Protein AF-0000000086510035 (afdb_homodimer)

Structure (mmCIF, N/CA/C/O backbone):
data_AF-0000000086510035-model_v1
#
loop_
_entity.id
_entity.type
_entity.pdbx_description
1 polymer Prohormone-4
#
loop_
_atom_site.group_PDB
_atom_site.id
_atom_site.type_symbol
_atom_site.label_atom_id
_atom_site.label_alt_id
_atom_site.label_comp_id
_atom_site.label_asym_id
_atom_site.label_entity_id
_atom_site.label_seq_id
_atom_site.pdbx_PDB_ins_code
_atom_site.Cartn_x
_atom_site.Cartn_y
_atom_site.Cartn_z
_atom_site.occupancy
_atom_site.B_iso_or_equiv
_atom_site.auth_seq_id
_atom_site.auth_comp_id
_atom_site.auth_asym_id
_atom_site.auth_atom_id
_atom_site.pdbx_PDB_model_num
ATOM 1 N N . ASN A 1 1 ? -15.141 -4.57 4.578 1 91.75 1 ASN A N 1
ATOM 2 C CA . ASN A 1 1 ? -14.328 -4.785 3.385 1 91.75 1 ASN A CA 1
ATOM 3 C C . ASN A 1 1 ? -14.57 -6.172 2.787 1 91.75 1 ASN A C 1
ATOM 5 O O . ASN A 1 1 ? -14.133 -7.176 3.352 1 91.75 1 ASN A O 1
ATOM 9 N N . PRO A 1 2 ? -15.312 -6.297 1.759 1 93.75 2 PRO A N 1
ATOM 10 C CA . PRO A 1 2 ? -15.672 -7.578 1.153 1 93.75 2 PRO A CA 1
ATOM 11 C C . PRO A 1 2 ? -14.57 -8.141 0.261 1 93.75 2 PRO A C 1
ATOM 13 O O . PRO A 1 2 ? -14.742 -9.195 -0.356 1 93.75 2 PRO A O 1
ATOM 16 N N . CYS A 1 3 ? -13.422 -7.484 0.139 1 94.38 3 CYS A N 1
ATOM 17 C CA . CYS A 1 3 ? -12.406 -7.824 -0.849 1 94.38 3 CYS A CA 1
ATOM 18 C C . CYS A 1 3 ? -11.594 -9.031 -0.404 1 94.38 3 CYS A C 1
ATOM 20 O O . CYS A 1 3 ? -11.375 -9.234 0.792 1 94.38 3 CYS A O 1
ATOM 22 N N . GLU A 1 4 ? -11.258 -9.781 -1.393 1 93.06 4 GLU A N 1
ATOM 23 C CA . GLU A 1 4 ? -10.406 -10.938 -1.122 1 93.06 4 GLU A CA 1
ATOM 24 C C . GLU A 1 4 ? -8.961 -10.523 -0.9 1 93.06 4 GLU A C 1
ATOM 26 O O . GLU A 1 4 ? -8.562 -9.406 -1.249 1 93.06 4 GLU A O 1
ATOM 31 N N . SER A 1 5 ? -8.156 -11.43 -0.316 1 93.12 5 SER A N 1
ATOM 32 C CA . SER A 1 5 ? -6.812 -11.125 0.161 1 93.12 5 SER A CA 1
ATOM 33 C C . SER A 1 5 ? -5.883 -10.766 -0.994 1 93.12 5 SER A C 1
ATOM 35 O O . SER A 1 5 ? -4.941 -9.984 -0.821 1 93.12 5 SER A O 1
ATOM 37 N N . SER A 1 6 ? -6.113 -11.305 -2.178 1 94.31 6 SER A N 1
ATOM 38 C CA . SER A 1 6 ? -5.246 -11.023 -3.322 1 94.31 6 SER A CA 1
ATOM 39 C C . SER A 1 6 ? -5.508 -9.633 -3.885 1 94.31 6 SER A C 1
ATOM 41 O O . SER A 1 6 ? -4.676 -9.086 -4.617 1 94.31 6 SER A O 1
ATOM 43 N N . LYS A 1 7 ? -6.672 -9.086 -3.652 1 95.38 7 LYS A N 1
ATOM 44 C CA . LYS A 1 7 ? -7.086 -7.754 -4.074 1 95.38 7 LYS A CA 1
ATOM 45 C C . LYS A 1 7 ? -7.797 -7.016 -2.943 1 95.38 7 LYS A C 1
ATOM 47 O O . LYS A 1 7 ? -8.969 -6.645 -3.076 1 95.38 7 LYS A O 1
ATOM 52 N N . PRO A 1 8 ? -7.09 -6.648 -1.95 1 95.69 8 PRO A N 1
ATOM 53 C CA . PRO A 1 8 ? -7.738 -6.246 -0.701 1 95.69 8 PRO A CA 1
ATOM 54 C C . PRO A 1 8 ? -8.18 -4.785 -0.709 1 95.69 8 PRO A C 1
ATOM 56 O O . PRO A 1 8 ? -8.891 -4.348 0.201 1 95.69 8 PRO A O 1
ATOM 59 N N . PHE A 1 9 ? -7.848 -3.99 -1.687 1 96.69 9 PHE A N 1
ATOM 60 C CA . PHE A 1 9 ? -8.18 -2.57 -1.711 1 96.69 9 PHE A CA 1
ATOM 61 C C . PHE A 1 9 ? -9.523 -2.344 -2.4 1 96.69 9 PHE A C 1
ATOM 63 O O . PHE A 1 9 ? -9.664 -2.617 -3.594 1 96.69 9 PHE A O 1
ATOM 70 N N . LEU A 1 10 ? -10.43 -1.846 -1.633 1 96.5 10 LEU A N 1
ATOM 71 C CA . LEU A 1 10 ? -11.766 -1.574 -2.137 1 96.5 10 LEU A CA 1
ATOM 72 C C . LEU A 1 10 ? -11.844 -0.19 -2.773 1 96.5 10 LEU A C 1
ATOM 74 O O . LEU A 1 10 ? -11.492 0.808 -2.139 1 96.5 10 LEU A O 1
ATOM 78 N N . CYS A 1 11 ? -12.32 -0.104 -3.98 1 96.56 11 CYS A N 1
ATOM 79 C CA . CYS A 1 11 ? -12.547 1.176 -4.645 1 96.56 11 CYS A CA 1
ATOM 80 C C . CYS A 1 11 ? -13.734 1.906 -4.023 1 96.56 11 CYS A C 1
ATOM 82 O O . CYS A 1 11 ? -14.547 1.299 -3.324 1 96.56 11 CYS A O 1
ATOM 84 N N . ARG A 1 12 ? -13.805 3.188 -4.227 1 93.25 12 ARG A N 1
ATOM 85 C CA . ARG A 1 12 ? -14.766 4.02 -3.508 1 93.25 12 ARG A CA 1
ATOM 86 C C . ARG A 1 12 ? -16.141 3.939 -4.148 1 93.25 12 ARG A C 1
ATOM 88 O O . ARG A 1 12 ? -17.141 3.742 -3.459 1 93.25 12 ARG A O 1
ATOM 95 N N . SER A 1 13 ? -16.297 4.129 -5.398 1 89.62 13 SER A N 1
ATOM 96 C CA . SER A 1 13 ? -17.578 4.289 -6.059 1 89.62 13 SER A CA 1
ATOM 97 C C . SER A 1 13 ? -18.047 2.982 -6.691 1 89.62 13 SER A C 1
ATOM 99 O O . SER A 1 13 ? -19 2.969 -7.477 1 89.62 13 SER A O 1
ATOM 101 N N . SER A 1 14 ? -17.391 1.894 -6.562 1 88.19 14 SER A N 1
ATOM 102 C CA . SER A 1 14 ? -17.734 0.591 -7.121 1 88.19 14 SER A CA 1
ATOM 103 C C . SER A 1 14 ? -17.281 -0.541 -6.199 1 88.19 14 SER A C 1
ATOM 105 O O . SER A 1 14 ? -16.422 -0.348 -5.348 1 88.19 14 SER A O 1
ATOM 107 N N . PRO A 1 15 ? -17.953 -1.627 -6.309 1 92.12 15 PRO A N 1
ATOM 108 C CA . PRO A 1 15 ? -17.547 -2.785 -5.512 1 92.12 15 PRO A CA 1
ATOM 109 C C . PRO A 1 15 ? -16.25 -3.426 -6.016 1 92.12 15 PRO A C 1
ATOM 111 O O . PRO A 1 15 ? -15.891 -4.523 -5.578 1 92.12 15 PRO A O 1
ATOM 114 N N . LYS A 1 16 ? -15.586 -2.754 -6.867 1 95.12 16 LYS A N 1
ATOM 115 C CA . LYS A 1 16 ? -14.367 -3.318 -7.441 1 95.12 16 LYS A CA 1
ATOM 116 C C . LYS A 1 16 ? -13.242 -3.344 -6.414 1 95.12 16 LYS A C 1
ATOM 118 O O . LYS A 1 16 ? -13.039 -2.375 -5.68 1 95.12 16 LYS A O 1
ATOM 123 N N . CYS A 1 17 ? -12.508 -4.496 -6.379 1 96.12 17 CYS A N 1
ATOM 124 C CA . CYS A 1 17 ? -11.336 -4.699 -5.535 1 96.12 17 CYS A CA 1
ATOM 125 C C . CYS A 1 17 ? -10.062 -4.758 -6.375 1 96.12 17 CYS A C 1
ATOM 127 O O . CYS A 1 17 ? -10.055 -5.348 -7.457 1 96.12 17 CYS A O 1
ATOM 129 N N . ILE A 1 18 ? -9.047 -4.164 -5.898 1 95.75 18 ILE A N 1
ATOM 130 C CA . ILE A 1 18 ? -7.801 -4.199 -6.664 1 95.75 18 ILE A CA 1
ATOM 131 C C . ILE A 1 18 ? -6.641 -4.574 -5.746 1 95.75 18 ILE A C 1
ATOM 133 O O . ILE A 1 18 ? -6.762 -4.5 -4.52 1 95.75 18 ILE A O 1
ATOM 137 N N . ALA A 1 19 ? -5.516 -5.047 -6.348 1 94.88 19 ALA A N 1
ATOM 138 C CA . ALA A 1 19 ? -4.289 -5.344 -5.609 1 94.88 19 ALA A CA 1
ATOM 139 C C . ALA A 1 19 ? -3.662 -4.066 -5.055 1 94.88 19 ALA A C 1
ATOM 141 O O . ALA A 1 19 ? -3.789 -2.996 -5.656 1 94.88 19 ALA A O 1
ATOM 142 N N . LEU A 1 20 ? -2.979 -4.164 -3.953 1 94.69 20 LEU A N 1
ATOM 143 C CA . LEU A 1 20 ? -2.354 -3.014 -3.314 1 94.69 20 LEU A CA 1
ATOM 144 C C . LEU A 1 20 ? -1.334 -2.363 -4.242 1 94.69 20 LEU A C 1
ATOM 146 O O . LEU A 1 20 ? -1.187 -1.14 -4.254 1 94.69 20 LEU A O 1
ATOM 150 N N . LYS A 1 21 ? -0.663 -3.15 -5.055 1 92.75 21 LYS A N 1
ATOM 151 C CA . LYS A 1 21 ? 0.375 -2.656 -5.957 1 92.75 21 LYS A CA 1
ATOM 152 C C . LYS A 1 21 ? -0.213 -1.736 -7.023 1 92.75 21 LYS A C 1
ATOM 154 O O . LYS A 1 21 ? 0.517 -0.987 -7.676 1 92.75 21 LYS A O 1
ATOM 159 N N . PHE A 1 22 ? -1.448 -1.792 -7.207 1 95.62 22 PHE A N 1
ATOM 160 C CA . PHE A 1 22 ? -2.094 -1.001 -8.25 1 95.62 22 PHE A CA 1
ATOM 161 C C . PHE A 1 22 ? -2.508 0.364 -7.715 1 95.62 22 PHE A C 1
ATOM 163 O O . PHE A 1 22 ? -2.951 1.228 -8.477 1 95.62 22 PHE A O 1
ATOM 170 N N . VAL A 1 23 ? -2.42 0.526 -6.383 1 96.38 23 VAL A N 1
ATOM 171 C CA . VAL A 1 23 ? -2.707 1.827 -5.789 1 96.38 23 VAL A CA 1
ATOM 172 C C . VAL A 1 23 ? -1.53 2.771 -6.02 1 96.38 23 VAL A C 1
ATOM 174 O O . VAL A 1 23 ? -0.392 2.453 -5.668 1 96.38 23 VAL A O 1
ATOM 177 N N . CYS A 1 24 ? -1.759 3.924 -6.668 1 97.25 24 CYS A N 1
ATOM 178 C CA . CYS A 1 24 ? -0.77 4.961 -6.938 1 97.25 24 CYS A CA 1
ATOM 179 C C . CYS A 1 24 ? 0.353 4.426 -7.82 1 97.25 24 CYS A C 1
ATOM 181 O O . CYS A 1 24 ? 1.531 4.652 -7.539 1 97.25 24 CYS A O 1
ATOM 183 N N . ASP A 1 25 ? 0.037 3.615 -8.836 1 95 25 ASP A N 1
ATOM 184 C CA . ASP A 1 25 ? 1.028 3.057 -9.75 1 95 25 ASP A CA 1
ATOM 185 C C . ASP A 1 25 ? 1.005 3.781 -11.102 1 95 25 ASP A C 1
ATOM 187 O O . ASP A 1 25 ? 1.642 3.34 -12.055 1 95 25 ASP A O 1
ATOM 191 N N . GLY A 1 26 ? 0.159 4.832 -11.148 1 96.31 26 GLY A N 1
ATOM 192 C CA . GLY A 1 26 ? 0.105 5.641 -12.352 1 96.31 26 GLY A CA 1
ATOM 193 C C . GLY A 1 26 ? -0.965 5.188 -13.328 1 96.31 26 GLY A C 1
ATOM 194 O O . GLY A 1 26 ? -1.148 5.797 -14.383 1 96.31 26 GLY A O 1
ATOM 195 N N . THR A 1 27 ? -1.616 4.09 -13 1 96.19 27 THR A N 1
ATOM 196 C CA . THR A 1 27 ? -2.676 3.549 -13.852 1 96.19 27 THR A CA 1
ATOM 197 C C . THR A 1 27 ? -4.008 3.543 -13.109 1 96.19 27 THR A C 1
ATOM 199 O O . THR A 1 27 ? -4.074 3.152 -11.938 1 96.19 27 THR A O 1
ATOM 202 N N . TYR A 1 28 ? -5.039 4.078 -13.797 1 96.19 28 TYR A N 1
ATOM 203 C CA . TYR A 1 28 ? -6.371 4.094 -13.203 1 96.19 28 TYR A CA 1
ATOM 204 C C . TYR A 1 28 ? -6.98 2.699 -13.188 1 96.19 28 TYR A C 1
ATOM 206 O O . TYR A 1 28 ? -7.387 2.184 -14.234 1 96.19 28 TYR A O 1
ATOM 214 N N . ASP A 1 29 ? -7.09 2.107 -12.078 1 95.44 29 ASP A N 1
ATOM 215 C CA . ASP A 1 29 ? -7.652 0.768 -11.938 1 95.44 29 ASP A CA 1
ATOM 216 C C . ASP A 1 29 ? -9.047 0.819 -11.312 1 95.44 29 ASP A C 1
ATOM 218 O O . ASP A 1 29 ? -9.844 -0.106 -11.477 1 95.44 29 ASP A O 1
ATOM 222 N N . CYS A 1 30 ? -9.289 1.844 -10.516 1 96.31 30 CYS A N 1
ATOM 223 C CA . CYS A 1 30 ? -10.641 2.1 -10.039 1 96.31 30 CYS A CA 1
ATOM 224 C C . CYS A 1 30 ? -11.414 2.959 -11.031 1 96.31 30 CYS A C 1
ATOM 226 O O . CYS A 1 30 ? -10.852 3.865 -11.648 1 96.31 30 CYS A O 1
ATOM 228 N N . GLU A 1 31 ? -12.641 2.773 -11.203 1 94 31 GLU A N 1
ATOM 229 C CA . GLU A 1 31 ? -13.477 3.514 -12.141 1 94 31 GLU A CA 1
ATOM 230 C C . GLU A 1 31 ? -13.484 5.004 -11.82 1 94 31 GLU A C 1
ATOM 232 O O . GLU A 1 31 ? -13.461 5.844 -12.719 1 94 31 GLU A O 1
ATOM 237 N N . ASP A 1 32 ? -13.508 5.332 -10.531 1 92.81 32 ASP A N 1
ATOM 238 C CA . ASP A 1 32 ? -13.57 6.73 -10.117 1 92.81 32 ASP A CA 1
ATOM 239 C C . ASP A 1 32 ? -12.164 7.312 -9.93 1 92.81 32 ASP A C 1
ATOM 241 O O . ASP A 1 32 ? -12.016 8.461 -9.523 1 92.81 32 ASP A O 1
ATOM 245 N N . GLY A 1 33 ? -11.195 6.48 -10.133 1 95.75 33 GLY A N 1
ATOM 246 C CA . GLY A 1 33 ? -9.812 6.934 -10.031 1 95.75 33 GLY A CA 1
ATOM 247 C C . GLY A 1 33 ? -9.336 7.07 -8.594 1 95.75 33 GLY A C 1
ATOM 248 O O . GLY A 1 33 ? -8.328 7.723 -8.328 1 95.75 33 GLY A O 1
ATOM 249 N N . PHE A 1 34 ? -10.117 6.508 -7.719 1 97.12 34 PHE A N 1
ATOM 250 C CA . PHE A 1 34 ? -9.789 6.605 -6.301 1 97.12 34 PHE A CA 1
ATOM 251 C C . PHE A 1 34 ? -8.367 6.125 -6.043 1 97.12 34 PHE A C 1
ATOM 253 O O . PHE A 1 34 ? -7.656 6.691 -5.211 1 97.12 34 PHE A O 1
ATOM 260 N N . ASP A 1 35 ? -7.883 5.082 -6.789 1 96.94 35 ASP A N 1
ATOM 261 C CA . ASP A 1 35 ? -6.562 4.492 -6.594 1 96.94 35 ASP A CA 1
ATOM 262 C C . ASP A 1 35 ? -5.457 5.457 -7.02 1 96.94 35 ASP A C 1
ATOM 264 O O . ASP A 1 35 ? -4.301 5.297 -6.625 1 96.94 35 ASP A O 1
ATOM 268 N N . GLU A 1 36 ? -5.766 6.434 -7.809 1 97.62 36 GLU A N 1
ATOM 269 C CA . GLU A 1 36 ? -4.773 7.395 -8.281 1 97.62 36 GLU A CA 1
ATOM 270 C C . GLU A 1 36 ? -5.074 8.797 -7.766 1 97.62 36 GLU A C 1
ATOM 272 O O . GLU A 1 36 ? -4.461 9.773 -8.211 1 97.62 36 GLU A O 1
ATOM 277 N N . ASP A 1 37 ? -6.047 8.945 -6.891 1 97.06 37 ASP A N 1
ATOM 278 C CA . ASP A 1 37 ? -6.367 10.234 -6.293 1 97.06 37 ASP A CA 1
ATOM 279 C C . ASP A 1 37 ? -5.133 10.867 -5.652 1 97.06 37 ASP A C 1
ATOM 281 O O . ASP A 1 37 ? -4.465 10.234 -4.832 1 97.06 37 ASP A O 1
ATOM 285 N N . PRO A 1 38 ? -4.863 12.117 -5.992 1 97 38 PRO A N 1
ATOM 286 C CA . PRO A 1 38 ? -3.676 12.758 -5.418 1 97 38 PRO A CA 1
ATOM 287 C C . PRO A 1 38 ? -3.684 12.75 -3.893 1 97 38 PRO A C 1
ATOM 289 O O . PRO A 1 38 ? -2.635 12.578 -3.266 1 97 38 PRO A O 1
ATOM 292 N N . ALA A 1 39 ? -4.773 12.992 -3.299 1 96.94 39 ALA A N 1
ATOM 293 C CA . ALA A 1 39 ? -4.859 12.977 -1.841 1 96.94 39 ALA A CA 1
ATOM 294 C C . ALA A 1 39 ? -4.469 11.617 -1.279 1 96.94 39 ALA A C 1
ATOM 296 O O . ALA A 1 39 ? -3.754 11.531 -0.279 1 96.94 39 ALA A O 1
ATOM 297 N N . VAL A 1 40 ? -4.934 10.539 -1.923 1 97.38 40 VAL A N 1
ATOM 298 C CA . VAL A 1 40 ? -4.609 9.18 -1.507 1 97.38 40 VAL A CA 1
ATOM 299 C C . VAL A 1 40 ? -3.111 8.938 -1.665 1 97.38 40 VAL A C 1
ATOM 301 O O . VAL A 1 40 ? -2.455 8.438 -0.745 1 97.38 40 VAL A O 1
ATOM 304 N N . CYS A 1 41 ? -2.621 9.312 -2.818 1 97.69 41 CYS A N 1
ATOM 305 C CA . CYS A 1 41 ? -1.223 9.031 -3.125 1 97.69 41 CYS A CA 1
ATOM 306 C C . CYS A 1 41 ? -0.293 9.883 -2.27 1 97.69 41 CYS A C 1
ATOM 308 O O . CYS A 1 41 ? 0.766 9.414 -1.845 1 97.69 41 CYS A O 1
ATOM 310 N N . ASN A 1 42 ? -0.656 11.109 -2.037 1 96.88 42 ASN A N 1
ATOM 311 C CA . ASN A 1 42 ? 0.109 11.938 -1.113 1 96.88 42 ASN A CA 1
ATOM 312 C C . ASN A 1 42 ? 0.173 11.32 0.279 1 96.88 42 ASN A C 1
ATOM 314 O O . ASN A 1 42 ? 1.252 11.203 0.863 1 96.88 42 ASN A O 1
ATOM 318 N N . ALA A 1 43 ? -0.96 10.961 0.804 1 96.88 43 ALA A N 1
ATOM 319 C CA . ALA A 1 43 ? -1.031 10.375 2.141 1 96.88 43 ALA A CA 1
ATOM 320 C C . ALA A 1 43 ? -0.177 9.109 2.232 1 96.88 43 ALA A C 1
ATOM 322 O O . ALA A 1 43 ? 0.423 8.836 3.273 1 96.88 43 ALA A O 1
ATOM 323 N N . ALA A 1 44 ? -0.222 8.375 1.17 1 95.38 44 ALA A N 1
ATOM 324 C CA . ALA A 1 44 ? 0.539 7.129 1.138 1 95.38 44 ALA A CA 1
ATOM 325 C C . ALA A 1 44 ? 2.035 7.395 1.272 1 95.38 44 ALA A C 1
ATOM 327 O O . ALA A 1 44 ? 2.773 6.566 1.811 1 95.38 44 ALA A O 1
ATOM 328 N N . ALA A 1 45 ? 2.518 8.531 0.799 1 94.5 45 ALA A N 1
ATOM 329 C CA . ALA A 1 45 ? 3.943 8.836 0.747 1 94.5 45 ALA A CA 1
ATOM 330 C C . ALA A 1 45 ? 4.371 9.664 1.958 1 94.5 45 ALA A C 1
ATOM 332 O O . ALA A 1 45 ? 5.562 9.898 2.172 1 94.5 45 ALA A O 1
ATOM 333 N N . ARG A 1 46 ? 3.428 10.062 2.75 1 95.06 46 ARG A N 1
ATOM 334 C CA . ARG A 1 46 ? 3.662 10.961 3.877 1 95.06 46 ARG A CA 1
ATOM 335 C C . ARG A 1 46 ? 3.697 10.195 5.191 1 95.06 46 ARG A C 1
ATOM 337 O O . ARG A 1 46 ? 3.316 9.023 5.242 1 95.06 46 ARG A O 1
ATOM 344 N N . PRO A 1 47 ? 4.348 10.969 6.246 1 93.31 47 PRO A N 1
ATOM 345 C CA . PRO A 1 47 ? 4.004 10.398 7.551 1 93.31 47 PRO A CA 1
ATOM 346 C C . PRO A 1 47 ? 2.504 10.156 7.715 1 93.31 47 PRO A C 1
ATOM 348 O O . PRO A 1 47 ? 1.691 10.898 7.152 1 93.31 47 PRO A O 1
ATOM 351 N N . SER A 1 48 ? 2.141 9.109 8.398 1 92.5 48 SER A N 1
ATOM 352 C CA . SER A 1 48 ? 0.728 8.766 8.516 1 92.5 48 SER A CA 1
ATOM 353 C C . SER A 1 48 ? -0.058 9.875 9.203 1 92.5 48 SER A C 1
ATOM 355 O O . SER A 1 48 ? 0.518 10.703 9.914 1 92.5 48 SER A O 1
ATOM 357 N N . PHE A 1 49 ? -1.307 9.867 9.016 1 92.38 49 PHE A N 1
ATOM 358 C CA . PHE A 1 49 ? -2.197 10.797 9.695 1 92.38 49 PHE A CA 1
ATOM 359 C C . PHE A 1 49 ? -2.004 10.719 11.211 1 92.38 49 PHE A C 1
ATOM 361 O O . PHE A 1 49 ? -1.968 11.742 11.891 1 92.38 49 PHE A O 1
ATOM 368 N N . ASP A 1 50 ? -1.88 9.555 11.672 1 90.31 50 ASP A N 1
ATOM 369 C CA . ASP A 1 50 ? -1.721 9.352 13.109 1 90.31 50 ASP A CA 1
ATOM 370 C C . ASP A 1 50 ? -0.42 9.977 13.609 1 90.31 50 ASP A C 1
ATOM 372 O O . ASP A 1 50 ? -0.392 10.594 14.68 1 90.31 50 ASP A O 1
ATOM 376 N N . ASP A 1 51 ? 0.606 9.891 12.859 1 94.44 51 ASP A N 1
ATOM 377 C CA . ASP A 1 51 ? 1.873 10.523 13.203 1 94.44 51 ASP A CA 1
ATOM 378 C C . ASP A 1 51 ? 1.754 12.047 13.164 1 94.44 51 ASP A C 1
ATOM 380 O O . ASP A 1 51 ? 2.26 12.742 14.047 1 94.44 51 ASP A O 1
ATOM 384 N N . LEU A 1 52 ? 1.085 12.516 12.164 1 96.94 52 LEU A N 1
ATOM 385 C CA . LEU A 1 52 ? 0.972 13.953 11.969 1 96.94 52 LEU A CA 1
ATOM 386 C C . LEU A 1 52 ? 0.091 14.586 13.039 1 96.94 52 LEU A C 1
ATOM 388 O O . LEU A 1 52 ? 0.345 15.711 13.477 1 96.94 52 LEU A O 1
ATOM 392 N N . ILE A 1 53 ? -0.958 13.891 13.398 1 95.81 53 ILE A N 1
ATOM 393 C CA . ILE A 1 53 ? -1.798 14.445 14.453 1 95.81 53 ILE A CA 1
ATOM 394 C C . ILE A 1 53 ? -1.001 14.539 15.75 1 95.81 53 ILE A C 1
ATOM 396 O O . ILE A 1 53 ? -1.125 15.516 16.5 1 95.81 53 ILE A O 1
ATOM 400 N N . TYR A 1 54 ? -0.198 13.547 16.078 1 96.56 54 TYR A N 1
ATOM 401 C CA . TYR A 1 54 ? 0.677 13.602 17.25 1 96.56 54 TYR A CA 1
ATOM 402 C C . TYR A 1 54 ? 1.649 14.773 17.156 1 96.56 54 TYR A C 1
ATOM 404 O O . TYR A 1 54 ? 1.835 15.516 18.125 1 96.56 54 TYR A O 1
ATOM 412 N N . PHE A 1 55 ? 2.271 14.953 16.094 1 98.06 55 PHE A N 1
ATOM 413 C CA . PHE A 1 55 ? 3.211 16.031 15.82 1 98.06 55 PHE A CA 1
ATOM 414 C C . PHE A 1 55 ? 2.547 17.391 16.031 1 98.06 55 PHE A C 1
ATOM 416 O O . PHE A 1 55 ? 3.076 18.25 16.75 1 98.06 55 PHE A O 1
ATOM 423 N N . VAL A 1 56 ? 1.366 17.609 15.391 1 98.25 56 VAL A N 1
ATOM 424 C CA . VAL A 1 56 ? 0.661 18.875 15.453 1 98.25 56 VAL A CA 1
ATOM 425 C C . VAL A 1 56 ? 0.233 19.172 16.891 1 98.25 56 VAL A C 1
ATOM 427 O O . VAL A 1 56 ? 0.352 20.297 17.375 1 98.25 56 VAL A O 1
ATOM 430 N N . GLU A 1 57 ? -0.222 18.125 17.578 1 97.88 57 GLU A N 1
ATOM 431 C CA . GLU A 1 57 ? -0.628 18.297 18.969 1 97.88 57 GLU A CA 1
ATOM 432 C C . GLU A 1 57 ? 0.561 18.672 19.844 1 97.88 57 GLU A C 1
ATOM 434 O O . GLU A 1 57 ? 0.438 19.516 20.75 1 97.88 57 GLU A O 1
ATOM 439 N N . ASN A 1 58 ? 1.641 18.062 19.594 1 97.69 58 ASN A N 1
ATOM 440 C CA . ASN A 1 58 ? 2.848 18.359 20.359 1 97.69 58 ASN A CA 1
ATOM 441 C C . ASN A 1 58 ? 3.303 19.797 20.156 1 97.69 58 ASN A C 1
ATOM 443 O O . ASN A 1 58 ? 3.82 20.422 21.078 1 97.69 58 ASN A O 1
ATOM 447 N N . GLU A 1 59 ? 3.115 20.328 19 1 98.12 59 GLU A N 1
ATOM 448 C CA . GLU A 1 59 ? 3.607 21.656 18.641 1 98.12 59 GLU A CA 1
ATOM 449 C C . GLU A 1 59 ? 2.471 22.672 18.594 1 98.12 59 GLU A C 1
ATOM 451 O O . GLU A 1 59 ? 2.619 23.75 18.016 1 98.12 59 GLU A O 1
ATOM 456 N N . ARG A 1 60 ? 1.345 22.281 19.156 1 97.88 60 ARG A N 1
ATOM 457 C CA . ARG A 1 60 ? 0.102 23.016 18.906 1 97.88 60 ARG A CA 1
ATOM 458 C C . ARG A 1 60 ? 0.201 24.453 19.406 1 97.88 60 ARG A C 1
ATOM 460 O O . ARG A 1 60 ? -0.352 25.359 18.797 1 97.88 60 ARG A O 1
ATOM 467 N N . LYS A 1 61 ? 0.938 24.75 20.5 1 97.12 61 LYS A N 1
ATOM 468 C CA . LYS A 1 61 ? 0.924 26.047 21.156 1 97.12 61 LYS A CA 1
ATOM 469 C C . LYS A 1 61 ? 1.44 27.141 20.234 1 97.12 61 LYS A C 1
ATOM 471 O O . LYS A 1 61 ? 0.854 28.234 20.172 1 97.12 61 LYS A O 1
ATOM 476 N N . TRP A 1 62 ? 2.508 26.859 19.531 1 97.81 62 TRP A N 1
ATOM 477 C CA . TRP A 1 62 ? 3.041 27.891 18.656 1 97.81 62 TRP A CA 1
ATOM 478 C C . TRP A 1 62 ? 2.584 27.688 17.219 1 97.81 62 TRP A C 1
ATOM 480 O O . TRP A 1 62 ? 2.342 28.641 16.484 1 97.81 62 TRP A O 1
ATOM 490 N N . MET A 1 63 ? 2.439 26.469 16.734 1 98.19 63 MET A N 1
ATOM 491 C CA . MET A 1 63 ? 2.215 26.125 15.328 1 98.19 63 MET A CA 1
ATOM 492 C C . MET A 1 63 ? 0.802 26.516 14.898 1 98.19 63 MET A C 1
ATOM 494 O O . MET A 1 63 ? 0.609 27.078 13.82 1 98.19 63 MET A O 1
ATOM 498 N N . ILE A 1 64 ? -0.211 26.188 15.711 1 98.5 64 ILE A N 1
ATOM 499 C CA . ILE A 1 64 ? -1.608 26.375 15.336 1 98.5 64 ILE A CA 1
ATOM 500 C C . ILE A 1 64 ? -1.916 27.859 15.203 1 98.5 64 ILE A C 1
ATOM 502 O O . ILE A 1 64 ? -2.422 28.297 14.172 1 98.5 64 ILE A O 1
ATOM 506 N N . PRO A 1 65 ? -1.569 28.703 16.203 1 97.75 65 PRO A N 1
ATOM 507 C CA . PRO A 1 65 ? -1.88 30.125 16.047 1 97.75 65 PRO A CA 1
ATOM 508 C C . PRO A 1 65 ? -0.995 30.812 15 1 97.75 65 PRO A C 1
ATOM 510 O O . PRO A 1 65 ? -1.453 31.719 14.289 1 97.75 65 PRO A O 1
ATOM 513 N N . LYS A 1 66 ? 0.254 30.438 14.844 1 97.62 66 LYS A N 1
ATOM 514 C CA . LYS A 1 66 ? 1.188 31.156 13.992 1 97.62 66 LYS A CA 1
ATOM 515 C C . LYS A 1 66 ? 1.079 30.703 12.539 1 97.62 66 LYS A C 1
ATOM 517 O O . LYS A 1 66 ? 1.078 31.516 11.617 1 97.62 66 LYS A O 1
ATOM 522 N N . LEU A 1 67 ? 0.976 29.375 12.375 1 98.56 67 LEU A N 1
ATOM 523 C CA . LEU A 1 67 ? 1.123 28.828 11.031 1 98.56 67 LEU A CA 1
ATOM 524 C C . LEU A 1 67 ? -0.233 28.438 10.453 1 98.56 67 LEU A C 1
ATOM 526 O O . LEU A 1 67 ? -0.408 28.422 9.2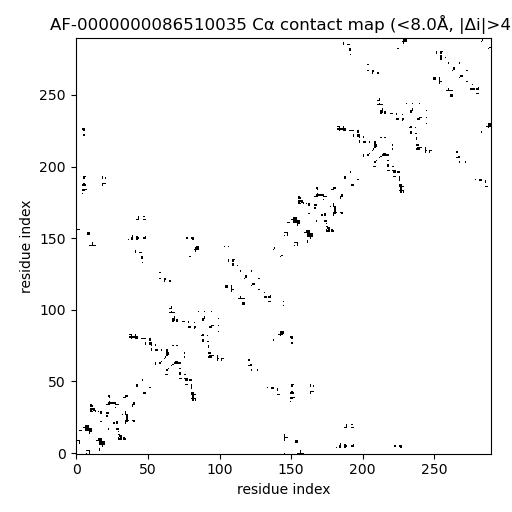34 1 98.56 67 LEU A O 1
ATOM 530 N N . PHE A 1 68 ? -1.186 28.156 11.312 1 98.69 68 PHE A N 1
ATOM 531 C CA . PHE A 1 68 ? -2.367 27.484 10.773 1 98.69 68 PHE A CA 1
ATOM 532 C C . PHE A 1 68 ? -3.637 28.219 11.195 1 98.69 68 PHE A C 1
ATOM 534 O O . PHE A 1 68 ? -4.699 27.594 11.328 1 98.69 68 PHE A O 1
ATOM 541 N N . ASN A 1 69 ? -3.578 29.469 11.508 1 97.88 69 ASN A N 1
ATOM 542 C CA . ASN A 1 69 ? -4.703 30.375 11.711 1 97.88 69 ASN A CA 1
ATOM 543 C C . ASN A 1 69 ? -5.66 29.844 12.781 1 97.88 69 ASN A C 1
ATOM 545 O O . ASN A 1 69 ? -6.879 29.969 12.641 1 97.88 69 ASN A O 1
ATOM 549 N N . GLY A 1 70 ? -5.047 29.141 13.711 1 98.12 70 GLY A N 1
ATOM 550 C CA . GLY A 1 70 ? -5.863 28.672 14.82 1 98.12 70 GLY A CA 1
ATOM 551 C C . GLY A 1 70 ? -6.746 27.5 14.461 1 98.12 70 GLY A C 1
ATOM 552 O O . GLY A 1 70 ? -7.672 27.156 15.203 1 98.12 70 GLY A O 1
ATOM 553 N N . ALA A 1 71 ? -6.543 26.859 13.383 1 98.25 71 ALA A N 1
ATOM 554 C CA . ALA A 1 71 ? -7.387 25.781 12.891 1 98.25 71 ALA A CA 1
ATOM 555 C C . ALA A 1 71 ? -7.316 24.562 13.82 1 98.25 71 ALA A C 1
ATOM 557 O O . ALA A 1 71 ? -6.387 24.453 14.625 1 98.25 71 ALA A O 1
ATOM 558 N N . ASP A 1 72 ? -8.273 23.734 13.727 1 97.94 72 ASP A N 1
ATOM 559 C CA . ASP A 1 72 ? -8.328 22.5 14.484 1 97.94 72 ASP A CA 1
ATOM 560 C C . ASP A 1 72 ? -7.141 21.594 14.148 1 97.94 72 ASP A C 1
ATOM 562 O O . ASP A 1 72 ? -6.84 21.375 12.969 1 97.94 72 ASP A O 1
ATOM 566 N N . PRO A 1 73 ? -6.488 21.094 15.188 1 97.69 73 PRO A N 1
ATOM 567 C CA . PRO A 1 73 ? -5.32 20.25 14.945 1 97.69 73 PRO A CA 1
ATOM 568 C C . PRO A 1 73 ? -5.633 19.047 14.055 1 97.69 73 PRO A C 1
ATOM 570 O O . PRO A 1 73 ? -4.805 18.656 13.227 1 97.69 73 PRO A O 1
ATOM 573 N N . GLN A 1 74 ? -6.777 18.438 14.211 1 96.75 74 GLN A N 1
ATOM 574 C CA . GLN A 1 74 ? -7.164 17.312 13.367 1 96.75 74 GLN A CA 1
ATOM 575 C C . GLN A 1 74 ? -7.254 17.734 11.906 1 96.75 74 GLN A C 1
ATOM 577 O O . GLN A 1 74 ? -6.832 16.984 11.016 1 96.75 74 GLN A O 1
ATOM 582 N N . LEU A 1 75 ? -7.832 18.859 11.672 1 97.44 75 LEU A N 1
ATOM 583 C CA . LEU A 1 75 ? -7.938 19.406 10.32 1 97.44 75 LEU A CA 1
ATOM 584 C C . LEU A 1 75 ? -6.559 19.672 9.727 1 97.44 75 LEU A C 1
ATOM 586 O O . LEU A 1 75 ? -6.312 19.359 8.562 1 97.44 75 LEU A O 1
ATOM 590 N N . VAL A 1 76 ? -5.723 20.234 10.523 1 98.44 76 VAL A N 1
ATOM 591 C CA . VAL A 1 76 ? -4.367 20.562 10.078 1 98.44 76 VAL A CA 1
ATOM 592 C C . VAL A 1 76 ? -3.621 19.281 9.727 1 98.44 76 VAL A C 1
ATOM 594 O O . VAL A 1 76 ? -3.014 19.172 8.664 1 98.44 76 VAL A O 1
ATOM 597 N N . ALA A 1 77 ? -3.713 18.281 10.633 1 97.5 77 ALA A N 1
ATOM 598 C CA . ALA A 1 77 ? -3.031 17.016 10.391 1 97.5 77 ALA A CA 1
ATOM 599 C C . ALA A 1 77 ? -3.541 16.359 9.117 1 97.5 77 ALA A C 1
ATOM 601 O O . ALA A 1 77 ? -2.754 15.836 8.32 1 97.5 77 ALA A O 1
ATOM 602 N N . HIS A 1 78 ? -4.801 16.375 8.914 1 97.12 78 HIS A N 1
ATOM 603 C CA . HIS A 1 78 ? -5.387 15.812 7.703 1 97.12 78 HIS A CA 1
ATOM 604 C C . HIS A 1 78 ? -4.871 16.531 6.461 1 97.12 78 HIS A C 1
ATOM 606 O O . HIS A 1 78 ? -4.438 15.898 5.5 1 97.12 78 HIS A O 1
ATOM 612 N N . ALA A 1 79 ? -4.906 17.812 6.477 1 98.06 79 ALA A N 1
ATOM 613 C CA . ALA A 1 79 ? -4.469 18.609 5.328 1 98.06 79 ALA A CA 1
ATOM 614 C C . ALA A 1 79 ? -2.992 18.375 5.031 1 98.06 79 ALA A C 1
ATOM 616 O O . ALA A 1 79 ? -2.6 18.25 3.867 1 98.06 79 ALA A O 1
ATOM 617 N N . LEU A 1 80 ? -2.203 18.297 6.082 1 97.94 80 LEU A N 1
ATOM 618 C CA . LEU A 1 80 ? -0.779 18.047 5.898 1 97.94 80 LEU A CA 1
ATOM 619 C C . LEU A 1 80 ? -0.551 16.672 5.266 1 97.94 80 LEU A C 1
ATOM 621 O O . LEU A 1 80 ? 0.409 16.484 4.516 1 97.94 80 LEU A O 1
ATOM 625 N N . SER A 1 81 ? -1.419 15.711 5.527 1 96.88 81 SER A N 1
ATOM 626 C CA . SER A 1 81 ? -1.271 14.352 5.02 1 96.88 81 SER A CA 1
ATOM 627 C C . SER A 1 81 ? -1.674 14.258 3.553 1 96.88 81 SER A C 1
ATOM 629 O O . SER A 1 81 ? -1.143 13.43 2.809 1 96.88 81 SER A O 1
ATOM 631 N N . VAL A 1 82 ? -2.547 15.164 3.064 1 97.75 82 VAL A N 1
ATOM 632 C CA . VAL A 1 82 ? -3.148 14.867 1.767 1 97.75 82 VAL A CA 1
ATOM 633 C C . VAL A 1 82 ? -2.859 16.016 0.796 1 97.75 82 VAL A C 1
ATOM 635 O O . VAL A 1 82 ? -2.973 15.844 -0.42 1 97.75 82 VAL A O 1
ATOM 638 N N . ALA A 1 83 ? -2.51 17.219 1.246 1 98.19 83 ALA A N 1
ATOM 639 C CA . ALA A 1 83 ? -2.383 18.391 0.389 1 98.19 83 ALA A CA 1
ATOM 640 C C . ALA A 1 83 ? -1.206 18.25 -0.572 1 98.19 83 ALA A C 1
ATOM 642 O O . ALA A 1 83 ? -0.136 17.766 -0.186 1 98.19 83 ALA A O 1
ATOM 643 N N . SER A 1 84 ? -1.426 18.719 -1.785 1 98 84 SER A N 1
ATOM 644 C CA . SER A 1 84 ? -0.396 18.578 -2.811 1 98 84 SER A CA 1
ATOM 645 C C . SER A 1 84 ? 0.602 19.734 -2.752 1 98 84 SER A C 1
ATOM 647 O O . SER A 1 84 ? 1.764 19.578 -3.135 1 98 84 SER A O 1
ATOM 649 N N . ASP A 1 85 ? 0.068 20.906 -2.357 1 98.44 85 ASP A N 1
ATOM 650 C CA . ASP A 1 85 ? 0.906 22.094 -2.336 1 98.44 85 ASP A CA 1
ATOM 651 C C . ASP A 1 85 ? 0.346 23.141 -1.376 1 98.44 85 ASP A C 1
ATOM 653 O O . ASP A 1 85 ? -0.659 22.906 -0.704 1 98.44 85 ASP A O 1
ATOM 657 N N . MET A 1 86 ? 1.023 24.25 -1.338 1 98.5 86 MET A N 1
ATOM 658 C CA . MET A 1 86 ? 0.677 25.297 -0.391 1 98.5 86 MET A CA 1
ATOM 659 C C . MET A 1 86 ? -0.727 25.828 -0.659 1 98.5 86 ME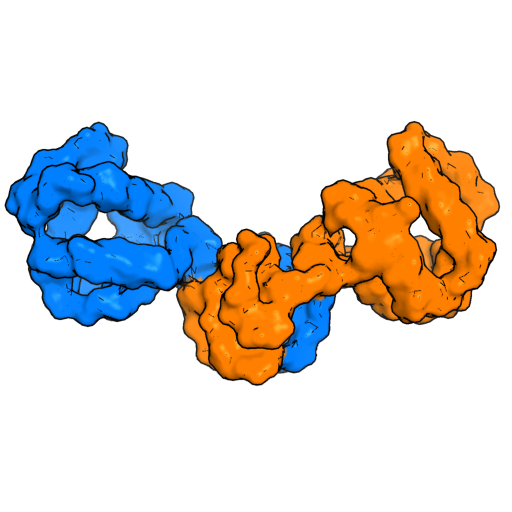T A C 1
ATOM 661 O O . MET A 1 86 ? -1.471 26.125 0.277 1 98.5 86 MET A O 1
ATOM 665 N N . ASN A 1 87 ? -1.081 25.906 -1.921 1 98.19 87 ASN A N 1
ATOM 666 C CA . ASN A 1 87 ? -2.418 26.391 -2.254 1 98.19 87 ASN A CA 1
ATOM 667 C C . ASN A 1 87 ? -3.496 25.422 -1.77 1 98.19 87 ASN A C 1
ATOM 669 O O . ASN A 1 87 ? -4.523 25.844 -1.241 1 98.19 87 ASN A O 1
ATOM 673 N N . ASP A 1 88 ? -3.199 24.172 -2.002 1 98.19 88 ASP A N 1
ATOM 674 C CA . ASP A 1 88 ? -4.109 23.156 -1.504 1 98.19 88 ASP A CA 1
ATOM 675 C C . ASP A 1 88 ? -4.242 23.219 0.016 1 98.19 88 ASP A C 1
ATOM 677 O O . ASP A 1 88 ? -5.348 23.141 0.553 1 98.19 88 ASP A O 1
ATOM 681 N N . LEU A 1 89 ? -3.113 23.359 0.663 1 98.5 89 LEU A N 1
ATOM 682 C CA . LEU A 1 89 ? -3.09 23.453 2.117 1 98.5 89 LEU A CA 1
ATOM 683 C C . LEU A 1 89 ? -3.861 24.688 2.592 1 98.5 89 LEU A C 1
ATOM 685 O O . LEU A 1 89 ? -4.656 24.609 3.529 1 98.5 89 LEU A O 1
ATOM 689 N N . ARG A 1 90 ? -3.617 25.797 1.92 1 98.62 90 ARG A N 1
ATOM 690 C CA . ARG A 1 90 ? -4.297 27.062 2.232 1 98.62 90 ARG A CA 1
ATOM 691 C C . ARG A 1 90 ? -5.812 26.891 2.129 1 98.62 90 ARG A C 1
ATOM 693 O O . ARG A 1 90 ? -6.547 27.312 3.025 1 98.62 90 ARG A O 1
ATOM 700 N N . GLU A 1 91 ? -6.262 26.297 1.129 1 98.19 91 GLU A N 1
ATOM 701 C CA . GLU A 1 91 ? -7.691 26.125 0.893 1 98.19 91 GLU A CA 1
ATOM 702 C C . GLU A 1 91 ? -8.305 25.172 1.91 1 98.19 91 GLU A C 1
ATOM 704 O O . GLU A 1 91 ? -9.40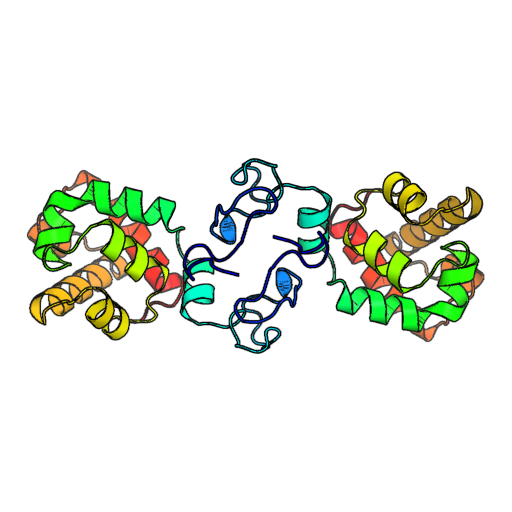6 25.406 2.414 1 98.19 91 GLU A O 1
ATOM 709 N N . GLN A 1 92 ? -7.688 24.125 2.219 1 97.56 92 GLN A N 1
ATOM 710 C CA . GLN A 1 92 ? -8.234 23.109 3.105 1 97.56 92 GLN A CA 1
ATOM 711 C C . GLN A 1 92 ? -8.305 23.609 4.543 1 97.56 92 GLN A C 1
ATOM 713 O O . GLN A 1 92 ? -9.25 23.281 5.27 1 97.56 92 GLN A O 1
ATOM 718 N N . VAL A 1 93 ? -7.301 24.406 4.906 1 98.38 93 VAL A N 1
ATOM 719 C CA . VAL A 1 93 ? -7.203 24.797 6.309 1 98.38 93 VAL A CA 1
ATOM 720 C C . VAL A 1 93 ? -7.77 26.203 6.488 1 98.38 93 VAL A C 1
ATOM 722 O O . VAL A 1 93 ? -8.18 26.578 7.59 1 98.38 93 VAL A O 1
ATOM 725 N N . GLY A 1 94 ? -7.809 27.016 5.438 1 98.19 94 GLY A N 1
ATOM 726 C CA . GLY A 1 94 ? -8.219 28.406 5.535 1 98.19 94 GLY A CA 1
ATOM 727 C C . GLY A 1 94 ? -7.113 29.312 6.039 1 98.19 94 GLY A C 1
ATOM 728 O O . GLY A 1 94 ? -7.32 30.094 6.973 1 98.19 94 GLY A O 1
ATOM 729 N N . LEU A 1 95 ? -5.984 29.25 5.359 1 98.62 95 LEU A N 1
ATOM 730 C CA . LEU A 1 95 ? -4.82 30.031 5.781 1 98.62 95 LEU A CA 1
ATOM 731 C C . LEU A 1 95 ? -4.895 31.453 5.25 1 98.62 95 LEU A C 1
ATOM 733 O O . LEU A 1 95 ? -5.352 31.672 4.125 1 98.62 95 LEU A O 1
ATOM 737 N N . THR A 1 96 ? -4.395 32.406 6.035 1 98.44 96 THR A N 1
ATOM 738 C CA . THR A 1 96 ? -4.219 33.781 5.578 1 98.44 96 THR A CA 1
ATOM 739 C C . THR A 1 96 ? -2.91 33.938 4.809 1 98.44 96 THR A C 1
ATOM 741 O O . THR A 1 96 ? -2.09 33 4.781 1 98.44 96 THR A O 1
ATOM 744 N N . GLU A 1 97 ? -2.799 35.031 4.195 1 98.12 97 GLU A N 1
ATOM 745 C CA . GLU A 1 97 ? -1.55 35.312 3.498 1 98.12 97 GLU A CA 1
ATOM 746 C C . GLU A 1 97 ? -0.367 35.312 4.465 1 98.12 97 GLU A C 1
ATOM 748 O O . GLU A 1 97 ? 0.735 34.906 4.098 1 98.12 97 GLU A O 1
ATOM 753 N N . GLN A 1 98 ? -0.61 35.781 5.582 1 98.12 98 GLN A N 1
ATOM 754 C CA . GLN A 1 98 ? 0.446 35.781 6.59 1 98.12 98 GLN A CA 1
ATOM 755 C C . GLN A 1 98 ? 0.858 34.375 6.969 1 98.12 98 GLN A C 1
ATOM 757 O O . GLN A 1 98 ? 2.049 34.094 7.105 1 98.12 98 GLN A O 1
ATOM 762 N N . ASN A 1 99 ? -0.113 33.5 7.195 1 98.44 99 ASN A N 1
ATOM 763 C CA . ASN A 1 99 ? 0.192 32.125 7.473 1 98.44 99 ASN A CA 1
ATOM 764 C C . ASN A 1 99 ? 1.066 31.5 6.383 1 98.44 99 ASN A C 1
ATOM 766 O O . ASN A 1 99 ? 2.041 30.812 6.68 1 98.44 99 ASN A O 1
ATOM 770 N N . VAL A 1 100 ? 0.638 31.734 5.156 1 98.62 100 VAL A N 1
ATOM 771 C CA . VAL A 1 100 ? 1.337 31.156 4.012 1 98.62 100 VAL A CA 1
ATOM 772 C C . VAL A 1 100 ? 2.789 31.641 4.004 1 98.62 100 VAL A C 1
ATOM 774 O O . VAL A 1 100 ? 3.705 30.844 3.762 1 98.62 100 VAL A O 1
ATOM 777 N N . ASP A 1 101 ? 3 32.906 4.27 1 98.31 101 ASP A N 1
ATOM 778 C CA . ASP A 1 101 ? 4.352 33.469 4.312 1 98.31 101 ASP A CA 1
ATOM 779 C C . ASP A 1 101 ? 5.184 32.781 5.402 1 98.31 101 ASP A C 1
ATOM 781 O O . ASP A 1 101 ? 6.344 32.438 5.18 1 98.31 101 ASP A O 1
ATOM 785 N N . LEU A 1 102 ? 4.617 32.625 6.543 1 98.44 102 LEU A N 1
ATOM 786 C CA . LEU A 1 102 ? 5.324 32.031 7.664 1 98.44 102 LEU A CA 1
ATOM 787 C C . LEU A 1 102 ? 5.625 30.562 7.379 1 98.44 102 LEU A C 1
ATOM 789 O O . LEU A 1 102 ? 6.699 30.062 7.727 1 98.44 102 LEU A O 1
ATOM 793 N N . LEU A 1 103 ? 4.703 29.844 6.777 1 98.75 103 LEU A N 1
ATOM 794 C CA . LEU A 1 103 ? 4.922 28.453 6.418 1 98.75 103 LEU A CA 1
ATOM 795 C C . LEU A 1 103 ? 6.059 28.328 5.41 1 98.75 103 LEU A C 1
ATOM 797 O O . LEU A 1 103 ? 6.902 27.422 5.527 1 98.75 103 LEU A O 1
ATOM 801 N N . ARG A 1 104 ? 6.016 29.219 4.426 1 98.62 104 ARG A N 1
ATOM 802 C CA . ARG A 1 104 ? 7.105 29.188 3.455 1 98.62 104 ARG A CA 1
ATOM 803 C C . ARG A 1 104 ? 8.453 29.375 4.141 1 98.62 104 ARG A C 1
ATOM 805 O O . ARG A 1 104 ? 9.414 28.672 3.836 1 98.62 104 ARG A O 1
ATOM 812 N N . ARG A 1 105 ? 8.531 30.266 5.059 1 98.38 105 ARG A N 1
ATOM 813 C CA . ARG A 1 105 ? 9.758 30.5 5.809 1 98.38 105 ARG A CA 1
ATOM 814 C C . ARG A 1 105 ? 10.148 29.281 6.621 1 98.38 105 ARG A C 1
ATOM 816 O O . ARG A 1 105 ? 11.336 28.953 6.738 1 98.38 105 ARG A O 1
ATOM 823 N N . ALA A 1 106 ? 9.195 28.703 7.215 1 98.69 106 ALA A N 1
ATOM 824 C CA . ALA A 1 106 ? 9.453 27.484 7.988 1 98.69 106 ALA A CA 1
ATOM 825 C C . ALA A 1 106 ? 10.047 26.391 7.109 1 98.69 106 ALA A C 1
ATOM 827 O O . ALA A 1 106 ? 11.039 25.75 7.48 1 98.69 106 ALA A O 1
ATOM 828 N N . PHE A 1 107 ? 9.445 26.156 5.934 1 98.69 107 PHE A N 1
ATOM 829 C CA . PHE A 1 107 ? 9.953 25.141 5.008 1 98.69 107 PHE A CA 1
ATOM 830 C C . PHE A 1 107 ? 11.352 25.5 4.535 1 98.69 107 PHE A C 1
ATOM 832 O O . PHE A 1 107 ? 12.219 24.625 4.422 1 98.69 107 PHE A O 1
ATOM 839 N N . GLU A 1 108 ? 11.562 26.781 4.23 1 98.25 108 GLU A N 1
ATOM 840 C CA . GLU A 1 108 ? 12.898 27.219 3.832 1 98.25 108 GLU A CA 1
ATOM 841 C C . GLU A 1 108 ? 13.922 26.969 4.934 1 98.25 108 GLU A C 1
ATOM 843 O O . GLU A 1 108 ? 15.039 26.531 4.66 1 98.25 108 GLU A O 1
ATOM 848 N N . GLY A 1 109 ? 13.516 27.266 6.121 1 98.25 109 GLY A N 1
ATOM 849 C CA . GLY A 1 109 ? 14.375 26.969 7.25 1 98.25 109 GLY A CA 1
ATOM 850 C C . GLY A 1 109 ? 14.727 25.484 7.359 1 98.25 109 GLY A C 1
ATOM 851 O O . GLY A 1 109 ? 15.875 25.141 7.629 1 98.25 109 GLY A O 1
ATOM 852 N N . ALA A 1 110 ? 13.789 24.688 7.184 1 98.12 110 ALA A N 1
ATOM 853 C CA . ALA A 1 110 ? 14.016 23.25 7.254 1 98.12 110 ALA A CA 1
ATOM 854 C C . ALA A 1 110 ? 15 22.797 6.18 1 98.12 110 ALA A C 1
ATOM 856 O O . ALA A 1 110 ? 15.883 21.969 6.445 1 98.12 110 ALA A O 1
ATOM 857 N N . ILE A 1 111 ? 14.844 23.297 4.957 1 98.06 111 ILE A N 1
ATOM 858 C CA . ILE A 1 111 ? 15.719 22.953 3.842 1 98.06 111 ILE A CA 1
ATOM 859 C C . ILE A 1 111 ? 17.156 23.344 4.176 1 98.06 111 ILE A C 1
ATOM 861 O O . ILE A 1 111 ? 18.094 22.562 3.979 1 98.06 111 ILE A O 1
ATOM 865 N N . GLU A 1 112 ? 17.281 24.438 4.805 1 98.12 112 GLU A N 1
ATOM 866 C CA . GLU A 1 112 ? 18.609 25.016 5.047 1 98.12 112 GLU A CA 1
ATOM 867 C C . GLU A 1 112 ? 19.188 24.516 6.367 1 98.12 112 GLU A C 1
ATOM 869 O O . GLU A 1 112 ? 20.375 24.719 6.637 1 98.12 112 GLU A O 1
ATOM 874 N N . GLY A 1 113 ? 18.344 23.969 7.129 1 98.12 113 GLY A N 1
ATOM 875 C CA . GLY A 1 113 ? 18.781 23.594 8.469 1 98.12 113 GLY A CA 1
ATOM 876 C C . GLY A 1 113 ? 18.906 24.781 9.406 1 98.12 113 GLY A C 1
ATOM 877 O O . GLY A 1 113 ? 19.75 24.781 10.297 1 98.12 113 GLY A O 1
ATOM 878 N N . ASP A 1 114 ? 18.141 25.828 9.125 1 98.5 114 ASP A N 1
ATOM 879 C CA . ASP A 1 114 ? 18.141 27.047 9.922 1 98.5 114 ASP A CA 1
ATOM 880 C C . ASP A 1 114 ? 16.906 27.125 10.82 1 98.5 114 ASP A C 1
ATOM 882 O O . ASP A 1 114 ? 15.812 27.422 10.344 1 98.5 114 ASP A O 1
ATOM 886 N N . GLU A 1 115 ? 17.125 27.016 12.094 1 98.56 115 GLU A N 1
ATOM 887 C CA . GLU A 1 115 ? 15.992 26.953 13.023 1 98.56 115 GLU A CA 1
ATOM 888 C C . GLU A 1 115 ? 15.547 28.344 13.438 1 98.56 115 GLU A C 1
ATOM 890 O O . GLU A 1 115 ? 14.453 28.516 14 1 98.56 115 GLU A O 1
ATOM 895 N N . ARG A 1 116 ? 16.25 29.375 13.242 1 98.62 116 ARG A N 1
ATOM 896 C CA . ARG A 1 116 ? 16.062 30.703 13.812 1 98.62 116 ARG A CA 1
ATOM 897 C C . ARG A 1 116 ? 14.68 31.25 13.461 1 98.62 116 ARG A C 1
ATOM 899 O O . ARG A 1 116 ? 13.961 31.75 14.336 1 98.62 116 ARG A O 1
ATOM 906 N N . PRO A 1 117 ? 14.305 31.188 12.18 1 98.25 117 PRO A N 1
ATOM 907 C CA . PRO A 1 117 ? 12.969 31.703 11.852 1 98.25 117 PRO A CA 1
ATOM 908 C C . PRO A 1 117 ? 11.859 31 12.648 1 98.25 117 PRO A C 1
ATOM 910 O O . PRO A 1 117 ? 10.883 31.656 13.031 1 98.25 117 PRO A O 1
ATOM 913 N N . LEU A 1 118 ? 11.984 29.688 12.836 1 98.69 118 LEU A N 1
ATOM 914 C CA . LEU A 1 118 ? 10.953 28.953 13.562 1 98.69 118 LEU A CA 1
ATOM 915 C C . LEU A 1 118 ? 11.008 29.281 15.055 1 98.69 118 LEU A C 1
ATOM 917 O O . LEU A 1 118 ? 9.969 29.359 15.711 1 98.69 118 LEU A O 1
ATOM 921 N N . LEU A 1 119 ? 12.195 29.516 15.594 1 98.69 119 LEU A N 1
ATOM 922 C CA . LEU A 1 119 ? 12.336 29.969 16.969 1 98.69 119 LEU A CA 1
ATOM 923 C C . LEU A 1 119 ? 11.648 31.312 17.172 1 98.69 119 LEU A C 1
ATOM 925 O O . LEU A 1 119 ? 11 31.547 18.188 1 98.69 119 LEU A O 1
ATOM 929 N N . GLU A 1 120 ? 11.797 32.188 16.203 1 98 120 GLU A N 1
ATOM 930 C CA . GLU A 1 120 ? 11.164 33.531 16.266 1 98 120 GLU A CA 1
ATOM 931 C C . GLU A 1 120 ? 9.648 33.406 16.25 1 98 120 GLU A C 1
ATOM 933 O O . GLU A 1 120 ? 8.953 34.281 16.781 1 98 120 GLU A O 1
ATOM 938 N N . MET A 1 121 ? 9.141 32.281 15.781 1 97.75 121 MET A N 1
ATOM 939 C CA . MET A 1 121 ? 7.703 32.062 15.711 1 97.75 121 MET A CA 1
ATOM 940 C C . MET A 1 121 ? 7.191 31.406 17 1 97.75 121 MET A C 1
ATOM 942 O O . MET A 1 121 ? 5.984 31.234 17.172 1 97.75 121 MET A O 1
ATOM 946 N N . GLY A 1 122 ? 8.141 31.031 17.844 1 97.81 122 GLY A N 1
ATOM 947 C CA . GLY A 1 122 ? 7.723 30.5 19.125 1 97.81 122 GLY A CA 1
ATOM 948 C C . GLY A 1 122 ? 8.008 29.016 19.281 1 97.81 122 GLY A C 1
ATOM 949 O O . GLY A 1 122 ? 7.609 28.391 20.266 1 97.81 122 GLY A O 1
ATOM 950 N N . MET A 1 123 ? 8.641 28.375 18.312 1 98.62 123 MET A N 1
ATOM 951 C CA . MET A 1 123 ? 9.008 26.969 18.422 1 98.62 123 MET A CA 1
ATOM 952 C C . MET A 1 123 ? 9.961 26.75 19.594 1 98.62 123 MET A C 1
ATOM 954 O O . MET A 1 123 ? 10.961 27.453 19.734 1 98.62 123 MET A O 1
ATOM 958 N N . PRO A 1 124 ? 9.695 25.781 20.453 1 98.12 124 PRO A N 1
ATOM 959 C CA . PRO A 1 124 ? 10.703 25.438 21.453 1 98.12 124 PRO A CA 1
ATOM 960 C C . PRO A 1 124 ? 11.992 24.906 20.828 1 98.12 124 PRO A C 1
ATOM 962 O O . PRO A 1 124 ? 11.953 24.172 19.844 1 98.12 124 PRO A O 1
ATOM 965 N N . ASP A 1 125 ? 13 25.203 21.5 1 97.62 125 ASP A N 1
ATOM 966 C CA . ASP A 1 125 ? 14.312 24.781 21.016 1 97.62 125 ASP A CA 1
ATOM 967 C C . ASP A 1 125 ? 14.383 23.266 20.859 1 97.62 125 ASP A C 1
ATOM 969 O O . ASP A 1 125 ? 14.914 22.75 19.875 1 97.62 125 ASP A O 1
ATOM 973 N N . ARG A 1 126 ? 13.844 22.641 21.75 1 97.81 126 ARG A N 1
ATOM 974 C CA . ARG A 1 126 ? 13.938 21.188 21.797 1 97.81 126 ARG A CA 1
ATOM 975 C C . ARG A 1 126 ? 13.148 20.547 20.656 1 97.81 126 ARG A C 1
ATOM 977 O O . ARG A 1 126 ? 13.305 19.359 20.375 1 97.81 126 ARG A O 1
ATOM 984 N N . SER A 1 127 ? 12.32 21.312 19.953 1 98.44 127 SER A N 1
ATOM 985 C CA . SER A 1 127 ? 11.406 20.781 18.953 1 98.44 127 SER A CA 1
ATOM 986 C C . SER A 1 127 ? 12.023 20.828 17.547 1 98.44 127 SER A C 1
ATOM 988 O O . SER A 1 127 ? 11.477 20.266 16.609 1 98.44 127 SER A O 1
ATOM 990 N N . TRP A 1 128 ? 13.125 21.344 17.406 1 98.56 128 TRP A N 1
ATOM 991 C CA . TRP A 1 128 ? 13.672 21.656 16.078 1 98.56 128 TRP A CA 1
ATOM 992 C C . TRP A 1 128 ? 13.836 20.391 15.25 1 98.56 128 TRP A C 1
ATOM 994 O O . TRP A 1 128 ? 13.391 20.312 14.109 1 98.56 128 TRP A O 1
ATOM 1004 N N . HIS A 1 129 ? 14.43 19.406 15.852 1 98.25 129 HIS A N 1
ATOM 1005 C CA . HIS A 1 129 ? 14.75 18.219 15.07 1 98.25 129 HIS A CA 1
ATOM 1006 C C . HIS A 1 129 ? 13.492 17.531 14.578 1 98.25 129 HIS A C 1
ATOM 1008 O O . HIS A 1 129 ? 13.438 17.062 13.445 1 98.25 129 HIS A O 1
ATOM 1014 N N . GLU A 1 130 ? 12.539 17.453 15.398 1 98.12 130 GLU A N 1
ATOM 1015 C CA . GLU A 1 130 ? 11.273 16.844 14.984 1 98.12 130 GLU A CA 1
ATOM 1016 C C . GLU A 1 130 ? 10.586 17.688 13.914 1 98.12 130 GLU A C 1
ATOM 1018 O O . GLU A 1 130 ? 10.086 17.141 12.922 1 98.12 130 GLU A O 1
ATOM 1023 N N . VAL A 1 131 ? 10.539 18.953 14.141 1 98.69 131 VAL A N 1
ATOM 1024 C CA . VAL A 1 131 ? 9.859 19.859 13.203 1 98.69 131 VAL A CA 1
ATOM 1025 C C . VAL A 1 131 ? 10.562 19.812 11.852 1 98.69 131 VAL A C 1
ATOM 1027 O O . VAL A 1 131 ? 9.906 19.672 10.812 1 98.69 131 VAL A O 1
ATOM 1030 N N . GLN A 1 132 ? 11.852 19.891 11.922 1 98.69 132 GLN A N 1
ATOM 1031 C CA . GLN A 1 132 ? 12.609 19.812 10.68 1 98.69 132 GLN A CA 1
ATOM 1032 C C . GLN A 1 132 ? 12.359 18.5 9.945 1 98.69 132 GLN A C 1
ATOM 1034 O O . GLN A 1 132 ? 12.188 18.484 8.727 1 98.69 132 GLN A O 1
ATOM 1039 N N . TYR A 1 133 ? 12.375 17.484 10.703 1 98.25 133 TYR A N 1
ATOM 1040 C CA . TYR A 1 133 ? 12.148 16.156 10.133 1 98.25 133 TYR A CA 1
ATOM 1041 C C . TYR A 1 133 ? 10.812 16.094 9.406 1 98.25 133 TYR A C 1
ATOM 1043 O O . TYR A 1 133 ? 10.734 15.656 8.258 1 98.25 133 TYR A O 1
ATOM 1051 N N . VAL A 1 134 ? 9.734 16.531 10 1 98.25 134 VAL A N 1
ATOM 1052 C CA . VAL A 1 134 ? 8.391 16.438 9.438 1 98.25 134 VAL A CA 1
ATOM 1053 C C . VAL A 1 134 ? 8.289 17.328 8.203 1 98.25 134 VAL A C 1
ATOM 1055 O O . VAL A 1 134 ? 7.762 16.906 7.168 1 98.25 134 VAL A O 1
ATOM 1058 N N . LEU A 1 135 ? 8.75 18.578 8.266 1 98.44 135 LEU A N 1
ATOM 1059 C CA . LEU A 1 135 ? 8.695 19.484 7.125 1 98.44 135 LEU A CA 1
ATOM 1060 C C . LEU A 1 135 ? 9.477 18.922 5.941 1 98.44 135 LEU A C 1
ATOM 1062 O O . LEU A 1 135 ? 9.031 19 4.797 1 98.44 135 LEU A O 1
ATOM 1066 N N . GLN A 1 136 ? 10.578 18.312 6.246 1 97.94 136 GLN A N 1
ATOM 1067 C CA . GLN A 1 136 ? 11.391 17.719 5.188 1 97.94 136 GLN A CA 1
ATOM 1068 C C . GLN A 1 136 ? 10.68 16.531 4.559 1 97.94 136 GLN A C 1
ATOM 1070 O O . GLN A 1 136 ? 10.75 16.328 3.344 1 97.94 136 GLN A O 1
ATOM 1075 N N . LYS A 1 137 ? 10.07 15.703 5.398 1 97.69 137 LYS A N 1
ATOM 1076 C CA . LYS A 1 137 ? 9.344 14.555 4.875 1 97.69 137 LYS A CA 1
ATOM 1077 C C . LYS A 1 137 ? 8.203 14.992 3.955 1 97.69 137 LYS A C 1
ATOM 1079 O O . LYS A 1 137 ? 7.922 14.336 2.951 1 97.69 137 LYS A O 1
ATOM 1084 N N . LEU A 1 138 ? 7.562 16.109 4.324 1 97.69 138 LEU A N 1
ATOM 1085 C CA . LEU A 1 138 ? 6.512 16.641 3.469 1 97.69 138 LEU A CA 1
ATOM 1086 C C . LEU A 1 138 ? 7.074 17.062 2.113 1 97.69 138 LEU A C 1
ATOM 1088 O O . LEU A 1 138 ? 6.504 16.734 1.071 1 97.69 138 LEU A O 1
ATOM 1092 N N . LEU A 1 139 ? 8.195 17.672 2.117 1 97.75 139 LEU A N 1
ATOM 1093 C CA . LEU A 1 139 ? 8.828 18.094 0.875 1 97.75 139 LEU A CA 1
ATOM 1094 C C . LEU A 1 139 ? 9.266 16.891 0.051 1 97.75 139 LEU A C 1
ATOM 1096 O O . LEU A 1 139 ? 9.023 16.844 -1.156 1 97.75 139 LEU A O 1
ATOM 1100 N N . ASP A 1 140 ? 9.867 15.961 0.749 1 96.56 140 ASP A N 1
ATOM 1101 C CA . ASP A 1 140 ? 10.383 14.766 0.083 1 96.56 140 ASP A CA 1
ATOM 1102 C C . ASP A 1 140 ? 9.25 13.969 -0.569 1 96.56 140 ASP A C 1
ATOM 1104 O O . ASP A 1 140 ? 9.469 13.273 -1.561 1 96.56 140 ASP A O 1
ATOM 1108 N N . SER A 1 141 ? 8.07 14.102 0.002 1 95.38 141 SER A N 1
ATOM 1109 C CA . SER A 1 141 ? 6.934 13.336 -0.494 1 95.38 141 SER A CA 1
ATOM 1110 C C . SER A 1 141 ? 6.168 14.117 -1.559 1 95.38 141 SER A C 1
ATOM 1112 O O . SER A 1 141 ? 5.062 13.727 -1.946 1 95.38 141 SER A O 1
ATOM 1114 N N . GLY A 1 142 ? 6.66 15.305 -1.954 1 95.5 142 GLY A N 1
ATOM 1115 C CA . GLY A 1 142 ? 6.129 15.961 -3.139 1 95.5 142 GLY A CA 1
ATOM 1116 C C . GLY A 1 142 ? 5.359 17.234 -2.826 1 95.5 142 GLY A C 1
ATOM 1117 O O . GLY A 1 142 ? 4.77 17.844 -3.719 1 95.5 142 GLY A O 1
ATOM 1118 N N . PHE A 1 143 ? 5.289 17.578 -1.548 1 97.81 143 PHE A N 1
ATOM 1119 C CA . PHE A 1 143 ? 4.617 18.828 -1.225 1 97.81 143 PHE A CA 1
ATOM 1120 C C . PHE A 1 143 ? 5.352 20.016 -1.85 1 97.81 143 PHE A C 1
ATOM 1122 O O . PHE A 1 143 ? 6.543 20.203 -1.614 1 97.81 143 PHE A O 1
ATOM 1129 N N . LYS A 1 144 ? 4.586 20.844 -2.531 1 96.44 144 LYS A N 1
ATOM 1130 C CA . LYS A 1 144 ? 5.195 21.969 -3.227 1 96.44 144 LYS A CA 1
ATOM 1131 C C . LYS A 1 144 ? 4.906 23.281 -2.498 1 96.44 144 LYS A C 1
ATOM 1133 O O . LYS A 1 144 ? 3.752 23.594 -2.211 1 96.44 144 LYS A O 1
ATOM 1138 N N . ILE A 1 145 ? 5.93 23.984 -2.268 1 95.12 145 ILE A N 1
ATOM 1139 C CA . ILE A 1 145 ? 5.781 25.219 -1.505 1 95.12 145 ILE A CA 1
ATOM 1140 C C . ILE A 1 145 ? 5.793 26.422 -2.453 1 95.12 145 ILE A C 1
ATOM 1142 O O . ILE A 1 145 ? 6.363 26.344 -3.543 1 95.12 145 ILE A O 1
ATOM 1146 N N . ASN B 1 1 ? -16.297 1.976 -0.692 1 91.62 1 ASN B N 1
ATOM 1147 C CA . ASN B 1 1 ? -15.234 2.312 0.25 1 91.62 1 ASN B CA 1
ATOM 1148 C C . ASN B 1 1 ? -15.477 3.67 0.906 1 91.62 1 ASN B C 1
ATOM 1150 O O . ASN B 1 1 ? -15.344 4.711 0.261 1 91.62 1 ASN B O 1
ATOM 1154 N N . PRO B 1 2 ? -15.953 3.727 2.096 1 93.88 2 PRO B N 1
ATOM 1155 C CA . PRO B 1 2 ? -16.297 4.969 2.789 1 93.88 2 PRO B CA 1
ATOM 1156 C C . PRO B 1 2 ? -15.078 5.684 3.365 1 93.88 2 PRO B C 1
ATOM 1158 O O . PRO B 1 2 ? -15.211 6.723 4.016 1 93.88 2 PRO B O 1
ATOM 1161 N N . CYS B 1 3 ? -13.859 5.188 3.18 1 94.5 3 CYS B N 1
ATOM 1162 C CA . CYS B 1 3 ? -12.672 5.672 3.871 1 94.5 3 CYS B CA 1
ATOM 1163 C C . CYS B 1 3 ? -12.172 6.973 3.248 1 94.5 3 CYS B C 1
ATOM 1165 O O . CYS B 1 3 ? -12.312 7.18 2.041 1 94.5 3 CYS B O 1
ATOM 1167 N N . GLU B 1 4 ? -11.688 7.773 4.121 1 93.19 4 GLU B N 1
ATOM 1168 C CA . GLU B 1 4 ? -11.102 9.031 3.656 1 93.19 4 GLU B CA 1
ATOM 1169 C C . GLU B 1 4 ? -9.719 8.805 3.053 1 93.19 4 GLU B C 1
ATOM 1171 O O . GLU B 1 4 ? -9.109 7.75 3.264 1 93.19 4 GLU B O 1
ATOM 1176 N N . SER B 1 5 ? -9.211 9.789 2.295 1 93.38 5 SER B N 1
ATOM 1177 C CA . SER B 1 5 ? -8.008 9.656 1.485 1 93.38 5 SER B CA 1
ATOM 1178 C C . SER B 1 5 ? -6.777 9.438 2.359 1 93.38 5 SER B C 1
ATOM 1180 O O . SER B 1 5 ? -5.816 8.789 1.94 1 93.38 5 SER B O 1
ATOM 1182 N N . SER B 1 6 ? -6.762 9.984 3.578 1 94.44 6 SER B N 1
ATOM 1183 C CA . SER B 1 6 ? -5.605 9.844 4.457 1 94.44 6 SER B CA 1
ATOM 1184 C C . SER B 1 6 ? -5.523 8.445 5.047 1 94.44 6 SER B C 1
ATOM 1186 O O . SER B 1 6 ? -4.473 8.031 5.535 1 94.44 6 SER B O 1
ATOM 1188 N N . LYS B 1 7 ? -6.625 7.738 5.113 1 95.56 7 LYS B N 1
ATOM 1189 C CA . LYS B 1 7 ? -6.738 6.367 5.605 1 95.56 7 LYS B CA 1
ATOM 1190 C C . LYS B 1 7 ? -7.617 5.523 4.688 1 95.56 7 LYS B C 1
ATOM 1192 O O . LYS B 1 7 ? -8.648 5.004 5.113 1 95.56 7 LYS B O 1
ATOM 1197 N N . PRO B 1 8 ? -7.152 5.23 3.527 1 95.75 8 PRO B N 1
ATOM 1198 C CA . PRO B 1 8 ? -8.047 4.727 2.482 1 95.75 8 PRO B CA 1
ATOM 1199 C C . PRO B 1 8 ? -8.281 3.221 2.58 1 95.75 8 PRO B C 1
ATOM 1201 O O . PRO B 1 8 ? -9.141 2.678 1.88 1 95.75 8 PRO B O 1
ATOM 1204 N N . PHE B 1 9 ? -7.605 2.494 3.416 1 96.69 9 PHE B N 1
ATOM 1205 C CA . PHE B 1 9 ? -7.734 1.044 3.498 1 96.69 9 PHE B CA 1
ATOM 1206 C C . PHE B 1 9 ? -8.805 0.653 4.508 1 96.69 9 PHE B C 1
ATOM 1208 O O . PHE B 1 9 ? -8.664 0.919 5.703 1 96.69 9 PHE B O 1
ATOM 1215 N N . LEU B 1 10 ? -9.805 0.022 4 1 96.62 10 LEU B N 1
ATOM 1216 C CA . LEU B 1 10 ? -10.922 -0.414 4.832 1 96.62 10 LEU B CA 1
ATOM 1217 C C . LEU B 1 10 ? -10.641 -1.782 5.441 1 96.62 10 LEU B C 1
ATOM 1219 O O . LEU B 1 10 ? -10.352 -2.74 4.723 1 96.62 10 LEU B O 1
ATOM 1223 N N . CYS B 1 11 ? -10.766 -1.904 6.727 1 96.62 11 CYS B N 1
ATOM 1224 C CA . CYS B 1 11 ? -10.633 -3.189 7.406 1 96.62 11 CYS B CA 1
ATOM 1225 C C . CYS B 1 11 ? -11.844 -4.078 7.117 1 96.62 11 CYS B C 1
ATOM 1227 O O . CYS B 1 11 ? -12.883 -3.594 6.672 1 96.62 11 CYS B O 1
ATOM 1229 N N . ARG B 1 12 ? -11.703 -5.348 7.301 1 93.19 12 ARG B N 1
ATOM 1230 C CA . ARG B 1 12 ? -12.703 -6.312 6.859 1 93.19 12 ARG B CA 1
ATOM 1231 C C . ARG B 1 12 ? -13.844 -6.414 7.859 1 93.19 12 ARG B C 1
ATOM 1233 O O . ARG B 1 12 ? -15.016 -6.375 7.477 1 93.19 12 ARG B O 1
ATOM 1240 N N . SER B 1 13 ? -13.625 -6.598 9.094 1 89.31 13 SER B N 1
ATOM 1241 C CA . SER B 1 13 ? -14.656 -6.918 10.078 1 89.31 13 SER B CA 1
ATOM 1242 C C . SER B 1 13 ? -15.102 -5.676 10.836 1 89.31 13 SER B C 1
ATOM 1244 O O . SER B 1 13 ? -15.75 -5.777 11.883 1 89.31 13 SER B O 1
ATOM 1246 N N . SER B 1 14 ? -14.672 -4.504 10.531 1 88.12 14 SER B N 1
ATOM 1247 C CA . SER B 1 14 ? -15.031 -3.248 11.18 1 88.12 14 SER B CA 1
ATOM 1248 C C . SER B 1 14 ? -14.992 -2.086 10.195 1 88.12 14 SER B C 1
ATOM 1250 O O . SER B 1 14 ? -14.375 -2.184 9.133 1 88.12 14 SER B O 1
ATOM 1252 N N . PRO B 1 15 ? -15.734 -1.094 10.492 1 92.25 15 PRO B N 1
ATOM 1253 C CA . PRO B 1 15 ? -15.711 0.093 9.633 1 92.25 15 PRO B CA 1
ATOM 1254 C C . PRO B 1 15 ? -14.422 0.905 9.789 1 92.25 15 PRO B C 1
ATOM 1256 O O . PRO B 1 15 ? -14.336 2.027 9.289 1 92.25 15 PRO B O 1
ATOM 1259 N N . LYS B 1 16 ? -13.484 0.329 10.438 1 95.19 16 LYS B N 1
ATOM 1260 C CA . LYS B 1 16 ? -12.242 1.059 10.68 1 95.19 16 LYS B CA 1
ATOM 1261 C C . LYS B 1 16 ? -11.438 1.21 9.391 1 95.19 16 LYS B C 1
ATOM 1263 O O . LYS B 1 16 ? -11.312 0.262 8.609 1 95.19 16 LYS B O 1
ATOM 1268 N N . CYS B 1 17 ? -10.898 2.455 9.18 1 96.19 17 CYS B N 1
ATOM 1269 C CA . CYS B 1 17 ? -10.031 2.797 8.062 1 96.19 17 CYS B CA 1
ATOM 1270 C C . CYS B 1 17 ? -8.602 3.039 8.539 1 96.19 17 CYS B C 1
ATOM 1272 O O . CYS B 1 17 ? -8.391 3.643 9.594 1 96.19 17 CYS B O 1
ATOM 1274 N N . ILE B 1 18 ? -7.668 2.578 7.797 1 95.88 18 ILE B N 1
ATOM 1275 C CA . ILE B 1 18 ? -6.285 2.789 8.211 1 95.88 18 ILE B CA 1
ATOM 1276 C C . ILE B 1 18 ? -5.465 3.301 7.031 1 95.88 18 ILE B C 1
ATOM 1278 O O . ILE B 1 18 ? -5.891 3.191 5.879 1 95.88 18 ILE B O 1
ATOM 1282 N N . ALA B 1 19 ? -4.301 3.928 7.332 1 95 19 ALA B N 1
ATOM 1283 C CA . ALA B 1 19 ? -3.357 4.371 6.305 1 95 19 ALA B CA 1
ATOM 1284 C C . ALA B 1 19 ? -2.732 3.18 5.586 1 95 19 ALA B C 1
ATOM 1286 O O . ALA B 1 19 ? -2.555 2.113 6.176 1 95 19 ALA B O 1
ATOM 1287 N N . LEU B 1 20 ? -2.385 3.328 4.336 1 94.75 20 LEU B N 1
ATOM 1288 C CA . LEU B 1 20 ? -1.799 2.258 3.535 1 94.75 20 LEU B CA 1
ATOM 1289 C C . LEU B 1 20 ? -0.495 1.767 4.156 1 94.75 20 LEU B C 1
ATOM 1291 O O . LEU B 1 20 ? -0.189 0.573 4.105 1 94.75 20 LEU B O 1
ATOM 1295 N N . LYS B 1 21 ? 0.254 2.666 4.77 1 92.88 21 LYS B N 1
ATOM 1296 C CA . LYS B 1 21 ? 1.548 2.33 5.355 1 92.88 21 LYS B CA 1
ATOM 1297 C C . LYS B 1 21 ? 1.389 1.359 6.523 1 92.88 21 LYS B C 1
ATOM 1299 O O . LYS B 1 21 ? 2.357 0.727 6.949 1 92.88 21 LYS B O 1
ATOM 1304 N N . PHE B 1 22 ? 0.254 1.251 7.035 1 95.69 22 PHE B N 1
ATOM 1305 C CA . PHE B 1 22 ? 0.02 0.399 8.195 1 95.69 22 PHE B CA 1
ATOM 1306 C C . PHE B 1 22 ? -0.336 -1.018 7.762 1 95.69 22 PHE B C 1
ATOM 1308 O O . PHE B 1 22 ? -0.437 -1.92 8.594 1 95.69 22 PHE B O 1
ATOM 1315 N N . VAL B 1 23 ? -0.593 -1.205 6.449 1 96.44 23 VAL B N 1
ATOM 1316 C CA . VAL B 1 23 ? -0.851 -2.545 5.93 1 96.44 23 VAL B CA 1
ATOM 1317 C C . VAL B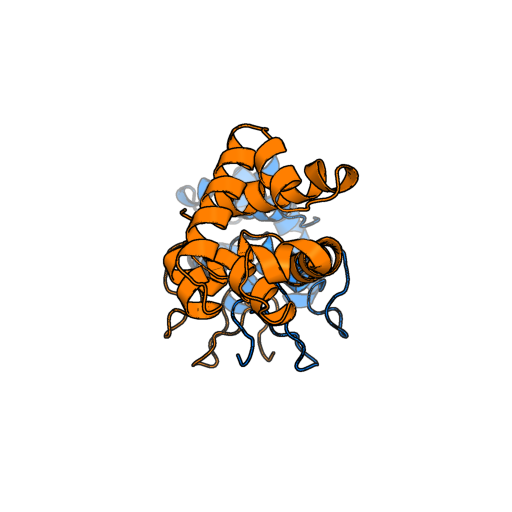 1 23 ? 0.46 -3.32 5.828 1 96.44 23 VAL B C 1
ATOM 1319 O O . VAL B 1 23 ? 1.414 -2.859 5.199 1 96.44 23 VAL B O 1
ATOM 1322 N N . CYS B 1 24 ? 0.557 -4.469 6.488 1 97.31 24 CYS B N 1
ATOM 1323 C CA . CYS B 1 24 ? 1.711 -5.363 6.477 1 97.31 24 CYS B CA 1
ATOM 1324 C C . CYS B 1 24 ? 2.943 -4.668 7.043 1 97.31 24 CYS B C 1
ATOM 1326 O O . CYS B 1 24 ? 4.027 -4.738 6.457 1 97.31 24 CYS B O 1
ATOM 1328 N N . ASP B 1 25 ? 2.805 -3.895 8.125 1 95.12 25 ASP B N 1
ATOM 1329 C CA . ASP B 1 25 ? 3.918 -3.195 8.758 1 95.12 25 ASP B CA 1
ATOM 1330 C C . ASP B 1 25 ? 4.34 -3.891 10.055 1 95.12 25 ASP B C 1
ATOM 1332 O O . ASP B 1 25 ? 5.141 -3.352 10.82 1 95.12 25 ASP B O 1
ATOM 1336 N N . GLY B 1 26 ? 3.684 -5.039 10.297 1 96.38 26 GLY B N 1
ATOM 1337 C CA . GLY B 1 26 ? 4.055 -5.828 11.461 1 96.38 26 GLY B CA 1
ATOM 1338 C C . GLY B 1 26 ? 3.23 -5.5 12.695 1 96.38 26 GLY B C 1
ATOM 1339 O O . GLY B 1 26 ? 3.416 -6.105 13.75 1 96.38 26 GLY B O 1
ATOM 1340 N N . THR B 1 27 ? 2.383 -4.508 12.562 1 96.19 27 THR B N 1
ATOM 1341 C CA . THR B 1 27 ? 1.522 -4.09 13.672 1 96.19 27 THR B CA 1
ATOM 1342 C C . THR B 1 27 ? 0.052 -4.27 13.305 1 96.19 27 THR B C 1
ATOM 1344 O O . THR B 1 27 ? -0.369 -3.912 12.203 1 96.19 27 THR B O 1
ATOM 1347 N N . TYR B 1 28 ? -0.695 -4.922 14.234 1 96.19 28 TYR B N 1
ATOM 1348 C CA . TYR B 1 28 ? -2.123 -5.121 14.008 1 96.19 28 TYR B CA 1
ATOM 1349 C C . TYR B 1 28 ? -2.889 -3.814 14.18 1 96.19 28 TYR B C 1
ATOM 1351 O O . TYR B 1 28 ? -3.045 -3.322 15.297 1 96.19 28 TYR B O 1
ATOM 1359 N N . ASP B 1 29 ? -3.355 -3.27 13.148 1 95.44 29 ASP B N 1
ATOM 1360 C CA . ASP B 1 29 ? -4.109 -2.02 13.18 1 95.44 29 ASP B CA 1
ATOM 1361 C C . ASP B 1 29 ? -5.598 -2.266 12.938 1 95.44 29 ASP B C 1
ATOM 1363 O O . ASP B 1 29 ? -6.438 -1.457 13.336 1 95.44 29 ASP B O 1
ATOM 1367 N N . CYS B 1 30 ? -5.902 -3.324 12.195 1 96.38 30 CYS B N 1
ATOM 1368 C CA . CYS B 1 30 ? -7.285 -3.766 12.086 1 96.38 30 CYS B CA 1
ATOM 1369 C C . CYS B 1 30 ? -7.652 -4.699 13.234 1 96.38 30 CYS B C 1
ATOM 1371 O O . CYS B 1 30 ? -6.832 -5.504 13.672 1 96.38 30 CYS B O 1
ATOM 1373 N N . GLU B 1 31 ? -8.805 -4.672 13.719 1 94.06 31 GLU B N 1
ATOM 1374 C CA . GLU B 1 31 ? -9.266 -5.492 14.836 1 94.06 31 GLU B CA 1
ATOM 1375 C C . GLU B 1 31 ? -9.156 -6.98 14.508 1 94.06 31 GLU B C 1
ATOM 1377 O O . GLU B 1 31 ? -8.781 -7.785 15.367 1 94.06 31 GLU B O 1
ATOM 1382 N N . ASP B 1 32 ? -9.469 -7.355 13.266 1 92.88 32 ASP B N 1
ATOM 1383 C CA . ASP B 1 32 ? -9.453 -8.758 12.867 1 92.88 32 ASP B CA 1
ATOM 1384 C C . ASP B 1 32 ? -8.086 -9.156 12.312 1 92.88 32 ASP B C 1
ATOM 1386 O O . ASP B 1 32 ? -7.895 -10.289 11.867 1 92.88 32 ASP B O 1
ATOM 1390 N N . GLY B 1 33 ? -7.219 -8.188 12.258 1 95.75 33 GLY B N 1
ATOM 1391 C CA . GLY B 1 33 ? -5.867 -8.461 11.797 1 95.75 33 GLY B CA 1
ATOM 1392 C C . GLY B 1 33 ? -5.77 -8.555 10.281 1 95.75 33 GLY B C 1
ATOM 1393 O O . GLY B 1 33 ? -4.785 -9.078 9.75 1 95.75 33 GLY B O 1
ATOM 1394 N N . PHE B 1 34 ? -6.824 -8.117 9.656 1 97.12 34 PHE B N 1
ATOM 1395 C CA . PHE B 1 34 ? -6.863 -8.195 8.203 1 97.12 34 PHE B CA 1
ATOM 1396 C C . PHE B 1 34 ? -5.633 -7.535 7.586 1 97.12 34 PHE B C 1
ATOM 1398 O O . PHE B 1 34 ? -5.098 -8.023 6.586 1 97.12 34 PHE B O 1
ATOM 1405 N N . ASP B 1 35 ? -5.113 -6.434 8.195 1 97 35 ASP B N 1
ATOM 1406 C CA . ASP B 1 35 ? -3.979 -5.68 7.672 1 97 35 ASP B CA 1
ATOM 1407 C C . ASP B 1 35 ? -2.686 -6.484 7.781 1 97 35 ASP B C 1
ATOM 1409 O O . ASP B 1 35 ? -1.705 -6.188 7.098 1 97 35 ASP B O 1
ATOM 1413 N N . GLU B 1 36 ? -2.65 -7.473 8.609 1 97.62 36 GLU B N 1
ATOM 1414 C CA . GLU B 1 36 ? -1.453 -8.289 8.781 1 97.62 36 GLU B CA 1
ATOM 1415 C C . GLU B 1 36 ? -1.697 -9.727 8.344 1 97.62 36 GLU B C 1
ATOM 1417 O O . GLU B 1 36 ? -0.87 -10.609 8.586 1 97.62 36 GLU B O 1
ATOM 1422 N N . ASP B 1 37 ? -2.836 -10.008 7.746 1 97.06 37 ASP B N 1
ATOM 1423 C CA . ASP B 1 37 ? -3.131 -11.344 7.23 1 97.06 37 ASP B CA 1
ATOM 1424 C C . ASP B 1 37 ? -2.033 -11.82 6.281 1 97.06 37 ASP B C 1
ATOM 1426 O O . ASP B 1 37 ? -1.686 -11.117 5.328 1 97.06 37 ASP B O 1
ATOM 1430 N N . PRO B 1 38 ? -1.528 -13.023 6.516 1 97.06 38 PRO B N 1
ATOM 1431 C CA . PRO B 1 38 ? -0.456 -13.508 5.645 1 97.06 38 PRO B CA 1
ATOM 1432 C C . PRO B 1 38 ? -0.859 -13.531 4.172 1 97.06 38 PRO B C 1
ATOM 1434 O O . PRO B 1 38 ? -0.04 -13.234 3.299 1 97.06 38 PRO B O 1
ATOM 1437 N N . ALA B 1 39 ? -2.023 -13.93 3.879 1 97 39 ALA B N 1
ATOM 1438 C CA . ALA B 1 39 ? -2.488 -13.953 2.496 1 97 39 ALA B CA 1
ATOM 1439 C C . ALA B 1 39 ? -2.434 -12.562 1.873 1 97 39 ALA B C 1
ATOM 1441 O O . ALA B 1 39 ? -2.012 -12.406 0.724 1 97 39 ALA B O 1
ATOM 1442 N N . VAL B 1 40 ? -2.857 -11.539 2.633 1 97.44 40 VAL B N 1
ATOM 1443 C CA . VAL B 1 40 ? -2.83 -10.156 2.166 1 97.44 40 VAL B CA 1
ATOM 1444 C C . VAL B 1 40 ? -1.385 -9.711 1.938 1 97.44 40 VAL B C 1
ATOM 1446 O O . VAL B 1 40 ? -1.06 -9.156 0.889 1 97.44 40 VAL B O 1
ATOM 1449 N N . CYS B 1 41 ? -0.562 -10.008 2.914 1 97.69 41 CYS B N 1
ATOM 1450 C CA . CYS B 1 41 ? 0.818 -9.539 2.854 1 97.69 41 CYS B CA 1
ATOM 1451 C C . CYS B 1 41 ? 1.599 -10.281 1.775 1 97.69 41 CYS B C 1
ATOM 1453 O O . CYS B 1 41 ? 2.441 -9.695 1.097 1 97.69 41 CYS B O 1
ATOM 1455 N N . ASN B 1 42 ? 1.35 -11.547 1.62 1 97 42 ASN B N 1
ATOM 1456 C CA . ASN B 1 42 ? 1.95 -12.289 0.515 1 97 42 ASN B CA 1
ATOM 1457 C C . ASN B 1 42 ? 1.571 -11.68 -0.835 1 97 42 ASN B C 1
ATOM 1459 O O . ASN B 1 42 ? 2.438 -11.438 -1.676 1 97 42 ASN B O 1
ATOM 1463 N N . ALA B 1 43 ? 0.306 -11.492 -1.048 1 96.88 43 ALA B N 1
ATOM 1464 C CA . ALA B 1 43 ? -0.185 -10.938 -2.309 1 96.88 43 ALA B CA 1
ATOM 1465 C C . ALA B 1 43 ? 0.445 -9.578 -2.594 1 96.88 43 ALA B C 1
ATOM 1467 O O . ALA B 1 43 ? 0.72 -9.242 -3.75 1 96.88 43 ALA B O 1
ATOM 1468 N N . ALA B 1 44 ? 0.568 -8.828 -1.54 1 95.38 44 ALA B N 1
ATOM 1469 C CA . ALA B 1 44 ? 1.142 -7.492 -1.683 1 95.38 44 ALA B CA 1
ATOM 1470 C C . ALA B 1 44 ? 2.574 -7.562 -2.199 1 95.38 44 ALA B C 1
ATOM 1472 O O . ALA B 1 44 ? 3.035 -6.656 -2.9 1 95.38 44 ALA B O 1
ATOM 1473 N N . ALA B 1 45 ? 3.314 -8.617 -1.883 1 94.56 45 ALA B N 1
ATOM 1474 C CA . ALA B 1 45 ? 4.734 -8.734 -2.205 1 94.56 45 ALA B CA 1
ATOM 1475 C C . ALA B 1 45 ? 4.938 -9.516 -3.502 1 94.56 45 ALA B C 1
ATOM 1477 O O . ALA B 1 45 ? 6.055 -9.594 -4.02 1 94.56 45 ALA B O 1
ATOM 1478 N N . ARG B 1 46 ? 3.881 -10.039 -4.027 1 95.06 46 ARG B N 1
ATOM 1479 C CA . ARG B 1 46 ? 3.934 -10.914 -5.191 1 95.06 46 ARG B CA 1
ATOM 1480 C C . ARG B 1 46 ? 3.523 -10.164 -6.457 1 95.06 46 ARG B C 1
ATOM 1482 O O . ARG B 1 46 ? 2.994 -9.055 -6.383 1 95.06 46 ARG B O 1
ATOM 1489 N N . PRO B 1 47 ? 3.967 -10.852 -7.66 1 93.25 47 PRO B N 1
ATOM 1490 C CA . PRO B 1 47 ? 3.227 -10.352 -8.82 1 93.25 47 PRO B CA 1
ATOM 1491 C C . PRO B 1 47 ? 1.717 -10.312 -8.586 1 93.25 47 PRO B C 1
ATOM 1493 O O . PRO B 1 47 ? 1.183 -11.148 -7.852 1 93.25 47 PRO B O 1
ATOM 1496 N N . SER B 1 48 ? 1.058 -9.328 -9.133 1 92.44 48 SER B N 1
ATOM 1497 C CA . SER B 1 48 ? -0.37 -9.172 -8.867 1 92.44 48 SER B CA 1
ATOM 1498 C C . SER B 1 48 ? -1.152 -10.391 -9.352 1 92.44 48 SER B C 1
ATOM 1500 O O . SER B 1 48 ? -0.675 -11.148 -10.203 1 92.44 48 SER B O 1
ATOM 1502 N N . PHE B 1 49 ? -2.295 -10.555 -8.844 1 92.19 49 PHE B N 1
ATOM 1503 C CA . PHE B 1 49 ? -3.201 -11.602 -9.289 1 92.19 49 PHE B CA 1
ATOM 1504 C C . PHE B 1 49 ? -3.418 -11.516 -10.797 1 92.19 49 PHE B C 1
ATOM 1506 O O . PHE B 1 49 ? -3.424 -12.539 -11.484 1 92.19 49 PHE B O 1
ATOM 1513 N N . ASP B 1 50 ? -3.568 -10.359 -11.258 1 90.12 50 ASP B N 1
ATOM 1514 C CA . ASP B 1 50 ? -3.812 -10.156 -12.68 1 90.12 50 ASP B CA 1
ATOM 1515 C C . ASP B 1 50 ? -2.617 -10.617 -13.516 1 90.12 50 ASP B C 1
ATOM 1517 O O . ASP B 1 50 ? -2.789 -11.242 -14.562 1 90.12 50 ASP B O 1
ATOM 1521 N N . ASP B 1 51 ? -1.445 -10.383 -13.055 1 94.31 51 ASP B N 1
ATOM 1522 C CA . ASP B 1 51 ? -0.241 -10.852 -13.734 1 94.31 51 ASP B CA 1
ATOM 1523 C C . ASP B 1 51 ? -0.147 -12.375 -13.688 1 94.31 51 ASP B C 1
ATOM 1525 O O . ASP B 1 51 ? 0.192 -13.008 -14.688 1 94.31 51 ASP B O 1
ATOM 1529 N N . LEU B 1 52 ? -0.462 -12.914 -12.562 1 96.88 52 LEU B N 1
ATOM 1530 C CA . LEU B 1 52 ? -0.332 -14.359 -12.367 1 96.88 52 LEU B CA 1
ATOM 1531 C C . LEU B 1 52 ? -1.371 -15.109 -13.188 1 96.88 52 LEU B C 1
ATOM 1533 O O . LEU B 1 52 ? -1.093 -16.203 -13.703 1 96.88 52 LEU B O 1
ATOM 1537 N N . ILE B 1 53 ? -2.566 -14.57 -13.242 1 95.81 53 ILE B N 1
ATOM 1538 C CA . ILE B 1 53 ? -3.57 -15.242 -14.055 1 95.81 53 ILE B CA 1
ATOM 1539 C C . ILE B 1 53 ? -3.127 -15.25 -15.516 1 95.81 53 ILE B C 1
ATOM 1541 O O . ILE B 1 53 ? -3.309 -16.25 -16.219 1 95.81 53 ILE B O 1
ATOM 1545 N N . TYR B 1 54 ? -2.576 -14.164 -16.031 1 96.56 54 TYR B N 1
ATOM 1546 C CA . TYR B 1 54 ? -2.031 -14.125 -17.375 1 96.56 54 TYR B CA 1
ATOM 1547 C C . TYR B 1 54 ? -0.922 -15.148 -17.562 1 96.56 54 TYR B C 1
ATOM 1549 O O . TYR B 1 54 ? -0.897 -15.883 -18.547 1 96.56 54 TYR B O 1
ATOM 1557 N N . PHE B 1 55 ? -0.019 -15.227 -16.703 1 98.06 55 PHE B N 1
ATOM 1558 C CA . PHE B 1 55 ? 1.092 -16.172 -16.703 1 98.06 55 PHE B CA 1
ATOM 1559 C C . PHE B 1 55 ? 0.583 -17.609 -16.766 1 98.06 55 PHE B C 1
ATOM 1561 O O . PHE B 1 55 ? 1.012 -18.391 -17.609 1 98.06 55 PHE B O 1
ATOM 1568 N N . VAL B 1 56 ? -0.357 -17.969 -15.836 1 98.25 56 VAL B N 1
ATOM 1569 C CA . VAL B 1 56 ? -0.88 -19.328 -15.742 1 98.25 56 VAL B CA 1
ATOM 1570 C C . VAL B 1 56 ? -1.621 -19.703 -17.031 1 98.25 56 VAL B C 1
ATOM 1572 O O . VAL B 1 56 ? -1.474 -20.812 -17.547 1 98.25 56 VAL B O 1
ATOM 1575 N N . GLU B 1 57 ? -2.379 -18.734 -17.547 1 97.94 57 GLU B N 1
ATOM 1576 C CA . GLU B 1 57 ? -3.105 -18.984 -18.781 1 97.94 57 GLU B CA 1
ATOM 1577 C C . GLU B 1 57 ? -2.146 -19.203 -19.953 1 97.94 57 GLU B C 1
ATOM 1579 O O . GLU B 1 57 ? -2.387 -20.078 -20.797 1 97.94 57 GLU B O 1
ATOM 1584 N N . ASN B 1 58 ? -1.124 -18.453 -19.969 1 97.69 58 ASN B N 1
ATOM 1585 C CA . ASN B 1 58 ? -0.13 -18.609 -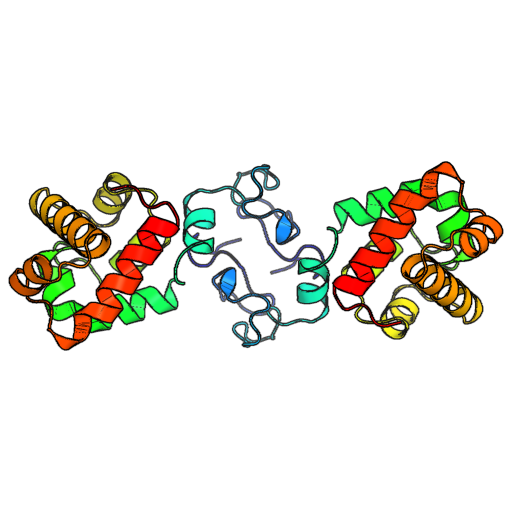21.031 1 97.69 58 ASN B CA 1
ATOM 1586 C C . ASN B 1 58 ? 0.552 -19.969 -20.969 1 97.69 58 ASN B C 1
ATOM 1588 O O . ASN B 1 58 ? 0.89 -20.547 -22.016 1 97.69 58 ASN B O 1
ATOM 1592 N N . GLU B 1 59 ? 0.749 -20.484 -19.812 1 98.12 59 GLU B N 1
ATOM 1593 C CA . GLU B 1 59 ? 1.486 -21.734 -19.609 1 98.12 59 GLU B CA 1
ATOM 1594 C C . GLU B 1 59 ? 0.541 -22.891 -19.312 1 98.12 59 GLU B C 1
ATOM 1596 O O . GLU B 1 59 ? 0.972 -23.938 -18.812 1 98.12 59 GLU B O 1
ATOM 1601 N N . ARG B 1 60 ? -0.734 -22.672 -19.547 1 97.88 60 ARG B N 1
ATOM 1602 C CA . ARG B 1 60 ? -1.767 -23.547 -19.016 1 97.88 60 ARG B CA 1
ATOM 1603 C C . ARG B 1 60 ? -1.613 -24.969 -19.547 1 97.88 60 ARG B C 1
ATOM 1605 O O . ARG B 1 60 ? -1.861 -25.938 -18.828 1 97.88 60 ARG B O 1
ATOM 1612 N N . LYS B 1 61 ? -1.147 -25.188 -20.797 1 97.12 61 LYS B N 1
ATOM 1613 C CA . LYS B 1 61 ? -1.163 -26.484 -21.469 1 97.12 61 LYS B CA 1
ATOM 1614 C C . LYS B 1 61 ? -0.286 -27.484 -20.734 1 97.12 61 LYS B C 1
ATOM 1616 O O . LYS B 1 61 ? -0.683 -28.641 -20.531 1 97.12 61 LYS B O 1
ATOM 1621 N N . TRP B 1 62 ? 0.876 -27.047 -20.312 1 97.81 62 TRP B N 1
ATOM 1622 C CA . TRP B 1 62 ? 1.75 -28 -19.625 1 97.81 62 TRP B CA 1
ATOM 1623 C C . TRP B 1 62 ? 1.652 -27.828 -18.109 1 97.81 62 TRP B C 1
ATOM 1625 O O . TRP B 1 62 ? 1.729 -28.797 -17.359 1 97.81 62 TRP B O 1
ATOM 1635 N N . MET B 1 63 ? 1.479 -26.641 -17.578 1 98.19 63 MET B N 1
ATOM 1636 C CA . MET B 1 63 ? 1.581 -26.312 -16.156 1 98.19 63 MET B CA 1
ATOM 1637 C C . MET B 1 63 ? 0.389 -26.875 -15.383 1 98.19 63 MET B C 1
ATOM 1639 O O . MET B 1 63 ? 0.555 -27.453 -14.305 1 98.19 63 MET B O 1
ATOM 1643 N N . ILE B 1 64 ? -0.834 -26.688 -15.914 1 98.5 64 ILE B N 1
ATOM 1644 C CA . ILE B 1 64 ? -2.055 -27.047 -15.203 1 98.5 64 ILE B CA 1
ATOM 1645 C C . ILE B 1 64 ? -2.121 -28.562 -15.023 1 98.5 64 ILE B C 1
ATOM 1647 O O . ILE B 1 64 ? -2.281 -29.062 -13.906 1 98.5 64 ILE B O 1
ATOM 1651 N N . PRO B 1 65 ? -1.923 -29.375 -16.094 1 97.81 65 PRO B N 1
ATOM 1652 C CA . PRO B 1 65 ? -1.993 -30.828 -15.891 1 97.81 65 PRO B CA 1
ATOM 1653 C C . PRO B 1 65 ? -0.789 -31.375 -15.133 1 97.81 65 PRO B C 1
ATOM 1655 O O . PRO B 1 65 ? -0.927 -32.312 -14.352 1 97.81 65 PRO B O 1
ATOM 1658 N N . LYS B 1 66 ? 0.398 -30.828 -15.289 1 97.62 66 LYS B N 1
ATOM 1659 C CA . LYS B 1 66 ? 1.609 -31.406 -14.719 1 97.62 66 LYS B CA 1
ATOM 1660 C C . LYS B 1 66 ? 1.815 -30.953 -13.281 1 97.62 66 LYS B C 1
ATOM 1662 O O . LYS B 1 66 ? 2.162 -31.75 -12.406 1 97.62 66 LYS B O 1
ATOM 1667 N N . LEU B 1 67 ? 1.581 -29.656 -13.062 1 98.56 67 LEU B N 1
ATOM 1668 C CA . LEU B 1 67 ? 1.994 -29.078 -11.789 1 98.56 67 LEU B CA 1
ATOM 1669 C C . LEU B 1 67 ? 0.792 -28.859 -10.875 1 98.56 67 LEU B C 1
ATOM 1671 O O . LEU B 1 67 ? 0.935 -28.844 -9.648 1 98.56 67 LEU B O 1
ATOM 1675 N N . PHE B 1 68 ? -0.388 -28.703 -11.453 1 98.69 68 PHE B N 1
ATOM 1676 C CA . PHE B 1 68 ? -1.468 -28.203 -10.609 1 98.69 68 PHE B CA 1
ATOM 1677 C C . PHE B 1 68 ? -2.697 -29.094 -10.711 1 98.69 68 PHE B C 1
ATOM 1679 O O . PHE B 1 68 ? -3.828 -28.625 -10.562 1 98.69 68 PHE B O 1
ATOM 1686 N N . ASN B 1 69 ? -2.553 -30.328 -11.039 1 97.88 69 ASN B N 1
ATOM 1687 C CA . ASN B 1 69 ? -3.566 -31.375 -10.969 1 97.88 69 ASN B CA 1
ATOM 1688 C C . ASN B 1 69 ? -4.824 -31 -11.742 1 97.88 69 ASN B C 1
ATOM 1690 O O . ASN B 1 69 ? -5.938 -31.281 -11.305 1 97.88 69 ASN B O 1
ATOM 1694 N N . GLY B 1 70 ? -4.582 -30.234 -12.789 1 98.12 70 GLY B N 1
ATOM 1695 C CA . GLY B 1 70 ? -5.707 -29.891 -13.648 1 98.12 70 GLY B CA 1
ATOM 1696 C C . GLY B 1 70 ? -6.613 -28.828 -13.055 1 98.12 70 GLY B C 1
ATOM 1697 O O . GLY B 1 70 ? -7.73 -28.625 -13.531 1 98.12 70 GLY B O 1
ATOM 1698 N N . ALA B 1 71 ? -6.223 -28.172 -12.047 1 98.25 71 ALA B N 1
ATOM 1699 C CA . ALA B 1 71 ? -7.047 -27.203 -11.336 1 98.25 71 ALA B CA 1
ATOM 1700 C C . ALA B 1 71 ? -7.371 -26 -12.227 1 98.25 71 ALA B C 1
ATOM 1702 O O . ALA B 1 71 ? -6.699 -25.781 -13.234 1 98.25 71 ALA B O 1
ATOM 1703 N N . ASP B 1 72 ? -8.375 -25.312 -11.875 1 97.94 72 ASP B N 1
ATOM 1704 C CA . ASP B 1 72 ? -8.781 -24.094 -12.57 1 97.94 72 ASP B CA 1
ATOM 1705 C C . ASP B 1 72 ? -7.68 -23.031 -12.531 1 97.94 72 ASP B C 1
ATOM 1707 O O . ASP B 1 72 ? -7.117 -22.766 -11.469 1 97.94 72 ASP B O 1
ATOM 1711 N N . PRO B 1 73 ? -7.379 -22.469 -13.688 1 97.69 73 PRO B N 1
ATOM 1712 C CA . PRO B 1 73 ? -6.305 -21.484 -13.742 1 97.69 73 PRO B CA 1
ATOM 1713 C C . PRO B 1 73 ? -6.531 -20.312 -12.773 1 97.69 73 PRO B C 1
ATOM 1715 O O . PRO B 1 73 ? -5.574 -19.797 -12.188 1 97.69 73 PRO B O 1
ATOM 1718 N N . GLN B 1 74 ? -7.742 -19.859 -12.625 1 96.75 74 GLN B N 1
ATOM 1719 C CA . GLN B 1 74 ? -8.047 -18.781 -11.695 1 96.75 74 GLN B CA 1
ATOM 1720 C C . GLN B 1 74 ? -7.703 -19.188 -10.258 1 96.75 74 GLN B C 1
ATOM 1722 O O . GLN B 1 74 ? -7.164 -18.375 -9.5 1 96.75 74 GLN B O 1
ATOM 1727 N N . LEU B 1 75 ? -8.047 -20.375 -9.906 1 97.44 75 LEU B N 1
ATOM 1728 C CA . LEU B 1 75 ? -7.738 -20.906 -8.586 1 97.44 75 LEU B CA 1
ATOM 1729 C C . LEU B 1 75 ? -6.23 -20.984 -8.367 1 97.44 75 LEU B C 1
ATOM 1731 O O . LEU B 1 75 ? -5.734 -20.625 -7.301 1 97.44 75 LEU B O 1
ATOM 1735 N N . VAL B 1 76 ? -5.559 -21.453 -9.359 1 98.38 76 VAL B N 1
ATOM 1736 C CA . VAL B 1 76 ? -4.105 -21.594 -9.289 1 98.38 76 VAL B CA 1
ATOM 1737 C C . VAL B 1 76 ? -3.467 -20.219 -9.117 1 98.38 76 VAL B C 1
ATOM 1739 O O . VAL B 1 76 ? -2.625 -20.016 -8.234 1 98.38 76 VAL B O 1
ATOM 1742 N N . ALA B 1 77 ? -3.91 -19.266 -9.953 1 97.5 77 ALA B N 1
ATOM 1743 C CA . ALA B 1 77 ? -3.361 -17.906 -9.867 1 97.5 77 ALA B CA 1
ATOM 1744 C C . ALA B 1 77 ? -3.607 -17.297 -8.492 1 97.5 77 ALA B C 1
ATOM 1746 O O . ALA B 1 77 ? -2.717 -16.672 -7.914 1 97.5 77 ALA B O 1
ATOM 1747 N N . HIS B 1 78 ? -4.773 -17.484 -7.977 1 97.12 78 HIS B N 1
ATOM 1748 C CA . HIS B 1 78 ? -5.098 -16.984 -6.645 1 97.12 78 HIS B CA 1
ATOM 1749 C C . HIS B 1 78 ? -4.191 -17.625 -5.59 1 97.12 78 HIS B C 1
ATOM 1751 O O . HIS B 1 78 ? -3.613 -16.906 -4.758 1 97.12 78 HIS B O 1
ATOM 1757 N N . ALA B 1 79 ? -4.051 -18.875 -5.629 1 98.06 79 ALA B N 1
ATOM 1758 C CA . ALA B 1 79 ? -3.238 -19.594 -4.648 1 98.06 79 ALA B CA 1
ATOM 1759 C C . ALA B 1 79 ? -1.775 -19.156 -4.73 1 98.06 79 ALA B C 1
ATOM 1761 O O . ALA B 1 79 ? -1.117 -18.969 -3.705 1 98.06 79 ALA B O 1
ATOM 1762 N N . LEU B 1 80 ? -1.299 -19 -5.945 1 97.94 80 LEU B N 1
ATOM 1763 C CA . LEU B 1 80 ? 0.078 -18.562 -6.129 1 97.94 80 LEU B CA 1
ATOM 1764 C C . LEU B 1 80 ? 0.281 -17.172 -5.547 1 97.94 80 LEU B C 1
ATOM 1766 O O . LEU B 1 80 ? 1.366 -16.844 -5.059 1 97.94 80 LEU B O 1
ATOM 1770 N N . SER B 1 81 ? -0.748 -16.328 -5.551 1 96.88 81 SER B N 1
ATOM 1771 C CA . SER B 1 81 ? -0.659 -14.953 -5.074 1 96.88 81 SER B CA 1
ATOM 1772 C C . SER B 1 81 ? -0.676 -14.898 -3.549 1 96.88 81 SER B C 1
ATOM 1774 O O . SER B 1 81 ? -0.074 -14.008 -2.949 1 96.88 81 SER B O 1
ATOM 1776 N N . VAL B 1 82 ? -1.269 -15.891 -2.881 1 97.75 82 VAL B N 1
ATOM 1777 C CA . VAL B 1 82 ? -1.548 -15.664 -1.467 1 97.75 82 VAL B CA 1
ATOM 1778 C C . VAL B 1 82 ? -0.874 -16.75 -0.625 1 97.75 82 VAL B C 1
ATOM 1780 O O . VAL B 1 82 ? -0.685 -16.578 0.581 1 97.75 82 VAL B O 1
ATOM 1783 N N . ALA B 1 83 ? -0.493 -17.891 -1.17 1 98.19 83 ALA B N 1
ATOM 1784 C CA . ALA B 1 83 ? 0.002 -19.031 -0.398 1 98.19 83 ALA B CA 1
ATOM 1785 C C . ALA B 1 83 ? 1.355 -18.719 0.233 1 98.19 83 ALA B C 1
ATOM 1787 O O . ALA B 1 83 ? 2.219 -18.109 -0.405 1 98.19 83 ALA B O 1
ATOM 1788 N N . SER B 1 84 ? 1.521 -19.203 1.447 1 98 84 SER B N 1
ATOM 1789 C CA . SER B 1 84 ? 2.752 -18.922 2.176 1 98 84 SER B CA 1
ATOM 1790 C C . SER B 1 84 ? 3.844 -19.938 1.842 1 98 84 SER B C 1
ATOM 1792 O O . SER B 1 84 ? 5.031 -19.609 1.915 1 98 84 SER B O 1
ATOM 1794 N N . ASP B 1 85 ? 3.383 -21.172 1.57 1 98.44 85 ASP B N 1
ATOM 1795 C CA . ASP B 1 85 ? 4.336 -22.25 1.313 1 98.44 85 ASP B CA 1
ATOM 1796 C C . ASP B 1 85 ? 3.693 -23.359 0.504 1 98.44 85 ASP B C 1
ATOM 1798 O O . ASP B 1 85 ? 2.527 -23.266 0.115 1 98.44 85 ASP B O 1
ATOM 1802 N N . MET B 1 86 ? 4.469 -24.375 0.278 1 98.5 86 MET B N 1
ATOM 1803 C CA . MET B 1 86 ? 4.035 -25.469 -0.571 1 98.5 86 MET B CA 1
ATOM 1804 C C . MET B 1 86 ? 2.828 -26.188 0.035 1 98.5 86 MET B C 1
ATOM 1806 O O . MET B 1 86 ? 1.916 -26.594 -0.685 1 98.5 86 MET B O 1
ATOM 1810 N N . ASN B 1 87 ? 2.818 -26.281 1.334 1 98.19 87 ASN B N 1
ATOM 1811 C CA . ASN B 1 87 ? 1.685 -26.938 1.985 1 98.19 87 ASN B CA 1
ATOM 1812 C C . ASN B 1 87 ? 0.403 -26.125 1.818 1 98.19 87 ASN B C 1
ATOM 1814 O O . ASN B 1 87 ? -0.664 -26.688 1.562 1 98.19 87 ASN B O 1
ATOM 1818 N N . ASP B 1 88 ? 0.59 -24.844 2.002 1 98.25 88 ASP B N 1
ATOM 1819 C CA . ASP B 1 88 ? -0.542 -23.953 1.778 1 98.25 88 ASP B CA 1
ATOM 1820 C C . ASP B 1 88 ? -1.053 -24.062 0.344 1 98.25 88 ASP B C 1
ATOM 1822 O O . ASP B 1 88 ? -2.262 -24.125 0.112 1 98.25 88 ASP B O 1
ATOM 1826 N N . LEU B 1 89 ? -0.114 -24.062 -0.58 1 98.56 89 LEU B N 1
ATOM 1827 C CA . LEU B 1 89 ? -0.456 -24.172 -1.993 1 98.56 89 LEU B CA 1
ATOM 1828 C C . LEU B 1 89 ? -1.157 -25.5 -2.279 1 98.56 89 LEU B C 1
ATOM 1830 O O . LEU B 1 89 ? -2.172 -25.531 -2.979 1 98.56 89 LEU B O 1
ATOM 1834 N N . ARG B 1 90 ? -0.615 -26.562 -1.708 1 98.62 90 ARG B N 1
ATOM 1835 C CA . ARG B 1 90 ? -1.187 -27.891 -1.863 1 98.62 90 ARG B CA 1
ATOM 1836 C C . ARG B 1 90 ? -2.629 -27.938 -1.37 1 98.62 90 ARG B C 1
ATOM 1838 O O . ARG B 1 90 ? -3.512 -28.453 -2.055 1 98.62 90 ARG B O 1
ATOM 1845 N N . GLU B 1 91 ? -2.889 -27.391 -0.274 1 98.19 91 GLU B N 1
ATOM 1846 C CA . GLU B 1 91 ? -4.219 -27.391 0.325 1 98.19 91 GLU B CA 1
ATOM 1847 C C . GLU B 1 91 ? -5.191 -26.531 -0.484 1 98.19 91 GLU B C 1
ATOM 1849 O O . GLU B 1 91 ? -6.344 -26.922 -0.693 1 98.19 91 GLU B O 1
ATOM 1854 N N . GLN B 1 92 ? -4.801 -25.438 -0.932 1 97.56 92 GLN B N 1
ATOM 1855 C CA . GLN B 1 92 ? -5.684 -24.5 -1.629 1 97.56 92 GLN B CA 1
ATOM 1856 C C . GLN B 1 92 ? -6.059 -25.031 -3.012 1 97.56 92 GLN B C 1
ATOM 1858 O O . GLN B 1 92 ? -7.188 -24.844 -3.471 1 97.56 92 GLN B O 1
ATOM 1863 N N . VAL B 1 93 ? -5.094 -25.703 -3.627 1 98.38 93 VAL B N 1
ATOM 1864 C CA . VAL B 1 93 ? -5.309 -26.094 -5.016 1 98.38 93 VAL B CA 1
ATOM 1865 C C . VAL B 1 93 ? -5.707 -27.578 -5.074 1 98.38 93 VAL B C 1
ATOM 1867 O O . VAL B 1 93 ? -6.324 -28.016 -6.047 1 98.38 93 VAL B O 1
ATOM 1870 N N . GLY B 1 94 ? -5.379 -28.359 -4.07 1 98.19 94 GLY B N 1
ATOM 1871 C CA . GLY B 1 94 ? -5.609 -29.781 -4.086 1 98.19 94 GLY B CA 1
ATOM 1872 C C . GLY B 1 94 ? -4.562 -30.547 -4.875 1 98.19 94 GLY B C 1
ATOM 1873 O O . GLY B 1 94 ? -4.898 -31.375 -5.734 1 98.19 94 GLY B O 1
ATOM 1874 N N . LEU B 1 95 ? -3.301 -30.328 -4.516 1 98.62 95 LEU B N 1
ATOM 1875 C CA . LEU B 1 95 ? -2.193 -30.953 -5.234 1 98.62 95 LEU B CA 1
ATOM 1876 C C . LEU B 1 95 ? -1.944 -32.375 -4.727 1 98.62 95 LEU B C 1
ATOM 1878 O O . LEU B 1 95 ? -2.066 -32.625 -3.527 1 98.62 95 LEU B O 1
ATOM 1882 N N . THR B 1 96 ? -1.543 -33.25 -5.617 1 98.44 96 THR B N 1
ATOM 1883 C CA . THR B 1 96 ? -1.078 -34.594 -5.246 1 98.44 96 THR B CA 1
ATOM 1884 C C . THR B 1 96 ? 0.393 -34.562 -4.844 1 98.44 96 THR B C 1
ATOM 1886 O O . THR B 1 96 ? 1.063 -33.531 -5.008 1 98.44 96 THR B O 1
ATOM 1889 N N . GLU B 1 97 ? 0.795 -35.625 -4.305 1 98.12 97 GLU B N 1
ATOM 1890 C CA . GLU B 1 97 ? 2.209 -35.75 -3.957 1 98.12 97 GLU B CA 1
ATOM 1891 C C . GLU B 1 97 ? 3.094 -35.594 -5.191 1 98.12 97 GLU B C 1
ATOM 1893 O O . GLU B 1 97 ? 4.188 -35.031 -5.113 1 98.12 97 GLU B O 1
ATOM 1898 N N . GLN B 1 98 ? 2.635 -36.094 -6.219 1 98.12 98 GLN B N 1
ATOM 1899 C CA . GLN B 1 98 ? 3.389 -36 -7.461 1 98.12 98 GLN B CA 1
ATOM 1900 C C . GLN B 1 98 ? 3.504 -34.531 -7.906 1 98.12 98 GLN B C 1
ATOM 1902 O O . GLN B 1 98 ? 4.574 -34.094 -8.336 1 98.12 98 GLN B O 1
ATOM 1907 N N . ASN B 1 99 ? 2.395 -33.812 -7.859 1 98.5 99 ASN B N 1
ATOM 1908 C CA . ASN B 1 99 ? 2.434 -32.375 -8.18 1 98.5 99 ASN B CA 1
ATOM 1909 C C . ASN B 1 99 ? 3.471 -31.656 -7.336 1 98.5 99 ASN B C 1
ATOM 1911 O O . ASN B 1 99 ? 4.238 -30.844 -7.859 1 98.5 99 ASN B O 1
ATOM 1915 N N . VAL B 1 100 ? 3.416 -31.922 -6.043 1 98.62 100 VAL B N 1
ATOM 1916 C CA . VAL B 1 100 ? 4.305 -31.25 -5.105 1 98.62 100 VAL B CA 1
ATOM 1917 C C . VAL B 1 100 ? 5.758 -31.531 -5.477 1 98.62 100 VAL B C 1
ATOM 1919 O O . VAL B 1 100 ? 6.594 -30.625 -5.465 1 98.62 100 VAL B O 1
ATOM 1922 N N . ASP B 1 101 ? 6.055 -32.75 -5.809 1 98.31 101 ASP B N 1
ATOM 1923 C CA . ASP B 1 101 ? 7.41 -33.125 -6.207 1 98.31 101 ASP B CA 1
ATOM 1924 C C . ASP B 1 101 ? 7.84 -32.375 -7.461 1 98.31 101 ASP B C 1
ATOM 1926 O O . ASP B 1 101 ? 8.961 -31.875 -7.535 1 98.31 101 ASP B O 1
ATOM 1930 N N . LEU B 1 102 ? 6.984 -32.312 -8.422 1 98.44 102 LEU B N 1
ATOM 1931 C CA . LEU B 1 102 ? 7.297 -31.641 -9.672 1 98.44 102 LEU B CA 1
ATOM 1932 C C . LEU B 1 102 ? 7.469 -30.141 -9.445 1 98.44 102 LEU B C 1
ATOM 1934 O O . LEU B 1 102 ? 8.344 -29.516 -10.047 1 98.44 102 LEU B O 1
ATOM 1938 N N . LEU B 1 103 ? 6.648 -29.547 -8.617 1 98.75 103 LEU B N 1
ATOM 1939 C CA . LEU B 1 103 ? 6.77 -28.141 -8.297 1 98.75 103 LEU B CA 1
ATOM 1940 C C . LEU B 1 103 ? 8.102 -27.844 -7.613 1 98.75 103 LEU B C 1
ATOM 1942 O O . LEU B 1 103 ? 8.758 -26.844 -7.93 1 98.75 103 LEU B O 1
ATOM 1946 N N . ARG B 1 104 ? 8.43 -28.703 -6.668 1 98.62 104 ARG B N 1
ATOM 1947 C CA . ARG B 1 104 ? 9.719 -28.516 -6.008 1 98.62 104 ARG B CA 1
ATOM 1948 C C . ARG B 1 104 ? 10.859 -28.547 -7.02 1 98.62 104 ARG B C 1
ATOM 1950 O O . ARG B 1 104 ? 11.758 -27.703 -6.961 1 98.62 104 ARG B O 1
ATOM 1957 N N . ARG B 1 105 ? 10.805 -29.438 -7.941 1 98.38 105 ARG B N 1
ATOM 1958 C CA . ARG B 1 105 ? 11.82 -29.531 -8.992 1 98.38 105 ARG B CA 1
ATOM 1959 C C . ARG B 1 105 ? 11.828 -28.266 -9.852 1 98.38 105 ARG B C 1
ATOM 1961 O O . ARG B 1 105 ? 12.891 -27.797 -10.258 1 98.38 105 ARG B O 1
ATOM 1968 N N . ALA B 1 106 ? 10.68 -27.812 -10.172 1 98.69 106 ALA B N 1
ATOM 1969 C CA . ALA B 1 106 ? 10.578 -26.594 -10.961 1 98.69 106 ALA B CA 1
ATOM 1970 C C . ALA B 1 106 ? 11.227 -25.422 -10.242 1 98.69 106 ALA B C 1
ATOM 1972 O O . ALA B 1 106 ? 12 -24.656 -10.844 1 98.69 106 ALA B O 1
ATOM 1973 N N . PHE B 1 107 ? 10.922 -25.25 -8.945 1 98.69 107 PHE B N 1
ATOM 1974 C CA . PHE B 1 107 ? 11.508 -24.172 -8.156 1 98.69 107 PHE B CA 1
ATOM 1975 C C . PHE B 1 107 ? 13.023 -24.328 -8.07 1 98.69 107 PHE B C 1
ATOM 1977 O O . PHE B 1 107 ? 13.758 -23.344 -8.172 1 98.69 107 PHE B O 1
ATOM 1984 N N . GLU B 1 108 ? 13.469 -25.562 -7.855 1 98.25 108 GLU B N 1
ATOM 1985 C CA . GLU B 1 108 ? 14.906 -25.828 -7.82 1 98.25 108 GLU B CA 1
ATOM 1986 C C . GLU B 1 108 ? 15.562 -25.453 -9.141 1 98.25 108 GLU B C 1
ATOM 1988 O O . GLU B 1 108 ? 16.656 -24.859 -9.156 1 98.25 108 GLU B O 1
ATOM 1993 N N . GLY B 1 109 ? 14.914 -25.812 -10.188 1 98.25 109 GLY B N 1
ATOM 1994 C CA . GLY B 1 109 ? 15.406 -25.422 -11.5 1 98.25 109 GLY B CA 1
ATOM 1995 C C . GLY B 1 109 ? 15.516 -23.922 -11.664 1 98.25 109 GLY B C 1
ATOM 1996 O O . GLY B 1 109 ? 16.5 -23.422 -12.219 1 98.25 109 GLY B O 1
ATOM 1997 N N . ALA B 1 110 ? 14.562 -23.25 -11.242 1 98.12 110 ALA B N 1
ATOM 1998 C CA . ALA B 1 110 ? 14.57 -21.781 -11.336 1 98.12 110 ALA B CA 1
ATOM 1999 C C . ALA B 1 110 ? 15.734 -21.188 -10.539 1 98.12 110 ALA B C 1
ATOM 2001 O O . ALA B 1 110 ? 16.406 -20.266 -11.008 1 98.12 110 ALA B O 1
ATOM 2002 N N . ILE B 1 111 ? 15.969 -21.703 -9.312 1 98.06 111 ILE B N 1
ATOM 2003 C CA . ILE B 1 111 ? 17.047 -21.234 -8.461 1 98.06 111 ILE B CA 1
ATOM 2004 C C . ILE B 1 111 ? 18.391 -21.438 -9.156 1 98.06 111 ILE B C 1
ATOM 2006 O O . ILE B 1 111 ? 19.234 -2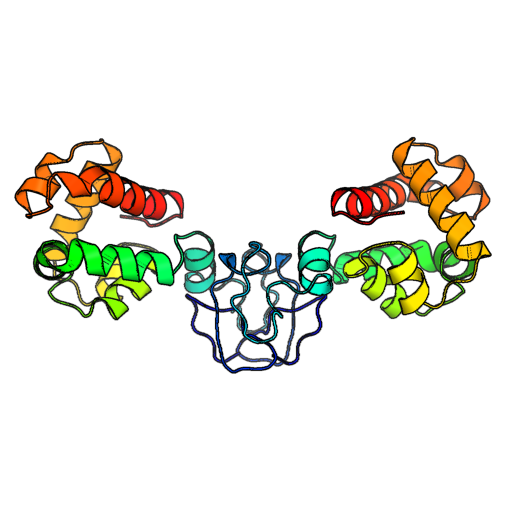0.531 -9.188 1 98.06 111 ILE B O 1
ATOM 2010 N N . GLU B 1 112 ? 18.5 -22.516 -9.828 1 98.12 112 GLU B N 1
ATOM 2011 C CA . GLU B 1 112 ? 19.781 -22.906 -10.414 1 98.12 112 GLU B CA 1
ATOM 2012 C C . GLU B 1 112 ? 19.922 -22.375 -11.828 1 98.12 112 GLU B C 1
ATOM 2014 O O . GLU B 1 112 ? 21.016 -22.422 -12.406 1 98.12 112 GLU B O 1
ATOM 2019 N N . GLY B 1 113 ? 18.844 -21.938 -12.336 1 98.12 113 GLY B N 1
ATOM 2020 C CA . GLY B 1 113 ? 18.875 -21.531 -13.734 1 98.12 113 GLY B CA 1
ATOM 2021 C C . GLY B 1 113 ? 18.906 -22.703 -14.695 1 98.12 113 GLY B C 1
ATOM 2022 O O . GLY B 1 113 ? 19.5 -22.609 -15.773 1 98.12 113 GLY B O 1
ATOM 2023 N N . ASP B 1 114 ? 18.391 -23.828 -14.242 1 98.5 114 ASP B N 1
ATOM 2024 C CA . ASP B 1 114 ? 18.344 -25.047 -15.039 1 98.5 114 ASP B CA 1
ATOM 2025 C C . ASP B 1 114 ? 16.938 -25.297 -15.586 1 98.5 114 ASP B C 1
ATOM 2027 O O . ASP B 1 114 ? 16.047 -25.75 -14.852 1 98.5 114 ASP B O 1
ATOM 2031 N N . GLU B 1 115 ? 16.797 -25.172 -16.891 1 98.56 115 GLU B N 1
ATOM 2032 C CA . GLU B 1 115 ? 15.469 -25.281 -17.484 1 98.56 115 GLU B CA 1
ATOM 2033 C C . GLU B 1 115 ? 15.109 -26.719 -17.812 1 98.56 115 GLU B C 1
ATOM 2035 O O . GLU B 1 115 ? 13.953 -27.047 -18.062 1 98.56 115 GLU B O 1
ATOM 2040 N N . ARG B 1 116 ? 15.977 -27.641 -17.828 1 98.62 116 ARG B N 1
ATOM 2041 C CA . ARG B 1 116 ? 15.82 -29 -18.344 1 98.62 116 ARG B CA 1
ATOM 2042 C C . ARG B 1 116 ? 14.664 -29.719 -17.672 1 98.62 116 ARG B C 1
ATOM 2044 O O . ARG B 1 116 ? 13.812 -30.312 -18.344 1 98.62 116 ARG B O 1
ATOM 2051 N N . PRO B 1 117 ? 14.625 -29.656 -16.312 1 98.25 117 PRO B N 1
ATOM 2052 C CA . PRO B 1 117 ? 13.5 -30.344 -15.672 1 98.25 117 PRO B CA 1
ATOM 2053 C C . PRO B 1 117 ? 12.148 -29.828 -16.141 1 98.25 117 PRO B C 1
ATOM 2055 O O . PRO B 1 117 ? 11.195 -30.594 -16.281 1 98.25 117 PRO B O 1
ATOM 2058 N N . LEU B 1 118 ? 12.039 -28.5 -16.328 1 98.69 118 LEU B N 1
ATOM 2059 C CA . LEU B 1 118 ? 10.766 -27.922 -16.75 1 98.69 118 LEU B CA 1
ATOM 2060 C C . LEU B 1 118 ? 10.477 -28.266 -18.203 1 98.69 118 LEU B C 1
ATOM 2062 O O . LEU B 1 118 ? 9.32 -28.484 -18.578 1 98.69 118 LEU B O 1
ATOM 2066 N N . LEU B 1 119 ? 11.523 -28.344 -19.047 1 98.69 119 LEU B N 1
ATOM 2067 C CA . LEU B 1 119 ? 11.359 -28.797 -20.422 1 98.69 119 LEU B CA 1
ATOM 2068 C C . LEU B 1 119 ? 10.828 -30.234 -20.469 1 98.69 119 LEU B C 1
ATOM 2070 O O . LEU B 1 119 ? 9.969 -30.547 -21.281 1 98.69 119 LEU B O 1
ATOM 2074 N N . GLU B 1 120 ? 11.328 -31.078 -19.578 1 98.06 120 GLU B N 1
ATOM 2075 C CA . GLU B 1 120 ? 10.883 -32.469 -19.5 1 98.06 120 GLU B CA 1
ATOM 2076 C C . GLU B 1 120 ? 9.414 -32.562 -19.094 1 98.06 120 GLU B C 1
ATOM 2078 O O . GLU B 1 120 ? 8.727 -33.5 -19.438 1 98.06 120 GLU B O 1
ATOM 2083 N N . MET B 1 121 ? 8.906 -31.484 -18.5 1 97.75 121 MET B N 1
ATOM 2084 C CA . MET B 1 121 ? 7.52 -31.453 -18.062 1 97.75 121 MET B CA 1
ATOM 2085 C C . MET B 1 121 ? 6.613 -30.906 -19.156 1 97.75 121 MET B C 1
ATOM 2087 O O . MET B 1 121 ? 5.391 -30.875 -19 1 97.75 121 MET B O 1
ATOM 2091 N N . GLY B 1 122 ? 7.254 -30.406 -20.203 1 97.88 122 GLY B N 1
ATOM 2092 C CA . GLY B 1 122 ? 6.449 -29.953 -21.328 1 97.88 122 GLY B CA 1
ATOM 2093 C C . GLY B 1 122 ? 6.5 -28.438 -21.516 1 97.88 122 GLY B C 1
ATOM 2094 O O . GLY B 1 122 ? 5.781 -27.891 -22.344 1 97.88 122 GLY B O 1
ATOM 2095 N N . MET B 1 123 ? 7.262 -27.719 -20.719 1 98.62 123 MET B N 1
ATOM 2096 C CA . MET B 1 123 ? 7.395 -26.281 -20.906 1 98.62 123 MET B CA 1
ATOM 2097 C C . MET B 1 123 ? 7.98 -25.953 -22.281 1 98.62 123 MET B C 1
ATOM 2099 O O . MET B 1 123 ? 8.992 -26.531 -22.672 1 98.62 123 MET B O 1
ATOM 2103 N N . PRO B 1 124 ? 7.371 -25.031 -23.016 1 98.12 124 PRO B N 1
ATOM 2104 C CA . PRO B 1 124 ? 8.031 -24.578 -24.234 1 98.12 124 PRO B CA 1
ATOM 2105 C C . PRO B 1 124 ? 9.359 -23.875 -23.969 1 98.12 124 PRO B C 1
ATOM 2107 O O . PRO B 1 124 ? 9.484 -23.141 -22.984 1 98.12 124 PRO B O 1
ATOM 2110 N N . ASP B 1 125 ? 10.203 -24.047 -24.859 1 97.62 125 ASP B N 1
ATOM 2111 C CA . ASP B 1 125 ? 11.531 -23.453 -24.719 1 97.62 125 ASP B CA 1
ATOM 2112 C C . ASP B 1 125 ? 11.438 -21.938 -24.562 1 97.62 125 ASP B C 1
ATOM 2114 O O . ASP B 1 125 ? 12.148 -21.344 -23.75 1 97.62 125 ASP B O 1
ATOM 2118 N N . ARG B 1 126 ? 10.609 -21.406 -25.281 1 97.88 126 ARG B N 1
ATOM 2119 C CA . ARG B 1 126 ? 10.5 -19.953 -25.328 1 97.88 126 ARG B CA 1
ATOM 2120 C C . ARG B 1 126 ? 9.961 -19.406 -24 1 97.88 126 ARG B C 1
ATOM 2122 O O . ARG B 1 126 ? 10.023 -18.203 -23.75 1 97.88 126 ARG B O 1
ATOM 2129 N N . SER B 1 127 ? 9.461 -20.266 -23.109 1 98.44 127 SER B N 1
ATOM 2130 C CA . SER B 1 127 ? 8.773 -19.828 -21.906 1 98.44 127 SER B CA 1
ATOM 2131 C C . SER B 1 127 ? 9.727 -19.781 -20.719 1 98.44 127 SER B C 1
ATOM 2133 O O . SER B 1 127 ? 9.375 -19.281 -19.656 1 98.44 127 SER B O 1
ATOM 2135 N N . TRP B 1 128 ? 10.883 -20.156 -20.859 1 98.56 128 TRP B N 1
ATOM 2136 C CA . TRP B 1 128 ? 11.781 -20.375 -19.734 1 98.56 128 TRP B CA 1
ATOM 2137 C C . TRP B 1 128 ? 11.992 -19.078 -18.953 1 98.56 128 TRP B C 1
ATOM 2139 O O . TRP B 1 128 ? 11.836 -19.062 -17.734 1 98.56 128 TRP B O 1
ATOM 2149 N N . HIS B 1 129 ? 12.281 -18.047 -19.656 1 98.25 129 HIS B N 1
ATOM 2150 C CA . HIS B 1 129 ? 12.641 -16.828 -18.953 1 98.25 129 HIS B CA 1
ATOM 2151 C C . HIS B 1 129 ? 11.469 -16.281 -18.141 1 98.25 129 HIS B C 1
ATOM 2153 O O . HIS B 1 129 ? 11.648 -15.812 -17.016 1 98.25 129 HIS B O 1
ATOM 2159 N N . GLU B 1 130 ? 10.336 -16.359 -18.688 1 98.19 130 GLU B N 1
ATOM 2160 C CA . GLU B 1 130 ? 9.148 -15.906 -17.953 1 98.19 130 GLU B CA 1
ATOM 2161 C C . GLU B 1 130 ? 8.867 -16.812 -16.75 1 98.19 130 GLU B C 1
ATOM 2163 O O . GLU B 1 130 ? 8.578 -16.328 -15.664 1 98.19 130 GLU B O 1
ATOM 2168 N N . VAL B 1 131 ? 8.922 -18.078 -16.984 1 98.69 131 VAL B N 1
ATOM 2169 C CA . VAL B 1 131 ? 8.633 -19.047 -15.938 1 98.69 131 VAL B CA 1
ATOM 2170 C C . VAL B 1 131 ? 9.641 -18.891 -14.805 1 98.69 131 VAL B C 1
ATOM 2172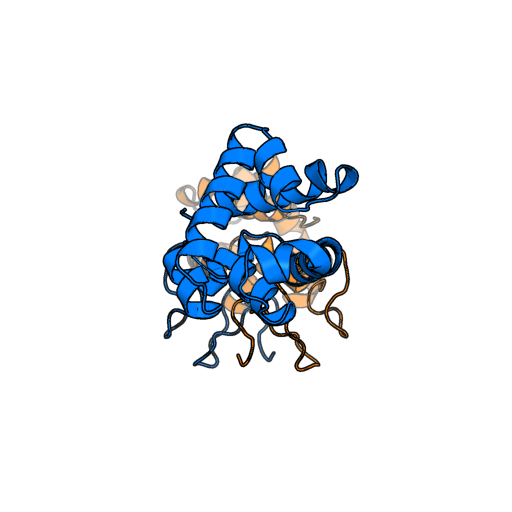 O O . VAL B 1 131 ? 9.258 -18.828 -13.633 1 98.69 131 VAL B O 1
ATOM 2175 N N . GLN B 1 132 ? 10.867 -18.797 -15.203 1 98.69 132 GLN B N 1
ATOM 2176 C CA . GLN B 1 132 ? 11.906 -18.625 -14.195 1 98.69 132 GLN B CA 1
ATOM 2177 C C . GLN B 1 132 ? 11.68 -17.344 -13.398 1 98.69 132 GLN B C 1
ATOM 2179 O O . GLN B 1 132 ? 11.82 -17.328 -12.172 1 98.69 132 GLN B O 1
ATOM 2184 N N . TYR B 1 133 ? 11.375 -16.328 -14.117 1 98.31 133 TYR B N 1
ATOM 2185 C CA . TYR B 1 133 ? 11.133 -15.039 -13.477 1 98.31 133 TYR B CA 1
ATOM 2186 C C . TYR B 1 133 ? 10.031 -15.148 -12.43 1 98.31 133 TYR B C 1
ATOM 2188 O O . TYR B 1 133 ? 10.195 -14.703 -11.297 1 98.31 133 TYR B O 1
ATOM 2196 N N . VAL B 1 134 ? 8.898 -15.734 -12.742 1 98.25 134 VAL B N 1
ATOM 2197 C CA . VAL B 1 134 ? 7.746 -15.82 -11.859 1 98.25 134 VAL B CA 1
ATOM 2198 C C . VAL B 1 134 ? 8.078 -16.688 -10.648 1 98.25 134 VAL B C 1
ATOM 2200 O O . VAL B 1 134 ? 7.785 -16.328 -9.508 1 98.25 134 VAL B O 1
ATOM 2203 N N . LEU B 1 135 ? 8.664 -17.859 -10.859 1 98.38 135 LEU B N 1
ATOM 2204 C CA . LEU B 1 135 ? 9.016 -18.75 -9.758 1 98.38 135 LEU B CA 1
ATOM 2205 C C . LEU B 1 135 ? 10 -18.078 -8.805 1 98.38 135 LEU B C 1
ATOM 2207 O O . LEU B 1 135 ? 9.867 -18.203 -7.586 1 98.38 135 LEU B O 1
ATOM 2211 N N . GLN B 1 136 ? 10.898 -17.344 -9.359 1 97.94 136 GLN B N 1
ATOM 2212 C CA . GLN B 1 136 ? 11.867 -16.625 -8.531 1 97.94 136 GLN B CA 1
ATOM 2213 C C . GLN B 1 136 ? 11.195 -15.531 -7.719 1 97.94 136 GLN B C 1
ATOM 2215 O O . GLN B 1 136 ? 11.539 -15.312 -6.559 1 97.94 136 GLN B O 1
ATOM 2220 N N . LYS B 1 137 ? 10.281 -14.805 -8.367 1 97.69 137 LYS B N 1
ATOM 2221 C CA . LYS B 1 137 ? 9.562 -13.758 -7.652 1 97.69 137 LYS B CA 1
ATOM 2222 C C . LYS B 1 137 ? 8.773 -14.328 -6.48 1 97.69 137 LYS B C 1
ATOM 2224 O O . LYS B 1 137 ? 8.672 -13.703 -5.426 1 97.69 137 LYS B O 1
ATOM 2229 N N . LEU B 1 138 ? 8.211 -15.523 -6.691 1 97.69 138 LEU B N 1
ATOM 2230 C CA . LEU B 1 138 ? 7.496 -16.188 -5.605 1 97.69 138 LEU B CA 1
ATOM 2231 C C . LEU B 1 138 ? 8.438 -16.5 -4.449 1 97.69 138 LEU B C 1
ATOM 2233 O O . LEU B 1 138 ? 8.109 -16.234 -3.289 1 97.69 138 LEU B O 1
ATOM 2237 N N . LEU B 1 139 ? 9.578 -16.969 -4.758 1 97.75 139 LEU B N 1
ATOM 2238 C CA . LEU B 1 139 ? 10.562 -17.281 -3.727 1 97.75 139 LEU B CA 1
ATOM 2239 C C . LEU B 1 139 ? 11.039 -16.016 -3.018 1 97.75 139 LEU B C 1
ATOM 2241 O O . LEU B 1 139 ? 11.102 -15.977 -1.787 1 97.75 139 LEU B O 1
ATOM 2245 N N . ASP B 1 140 ? 11.32 -15.016 -3.826 1 96.62 140 ASP B N 1
ATOM 2246 C CA . ASP B 1 140 ? 11.82 -13.75 -3.291 1 96.62 140 ASP B CA 1
ATOM 2247 C C . ASP B 1 140 ? 10.797 -13.109 -2.357 1 96.62 140 ASP B C 1
ATOM 2249 O O . ASP B 1 140 ? 11.172 -12.367 -1.439 1 96.62 140 ASP B O 1
ATOM 2253 N N . SER B 1 141 ? 9.547 -13.406 -2.621 1 95.38 141 SER B N 1
ATOM 2254 C CA . SER B 1 141 ? 8.477 -12.797 -1.835 1 95.38 141 SER B CA 1
ATOM 2255 C C . SER B 1 141 ? 8.117 -13.648 -0.626 1 95.38 141 SER B C 1
ATOM 2257 O O . SER B 1 141 ? 7.109 -13.406 0.038 1 95.38 141 SER B O 1
ATOM 2259 N N . GLY B 1 142 ? 8.844 -14.758 -0.391 1 95.56 142 GLY B N 1
ATOM 2260 C CA . GLY B 1 142 ? 8.727 -15.461 0.877 1 95.56 142 GLY B CA 1
ATOM 2261 C C . GLY B 1 142 ? 8.07 -16.828 0.746 1 95.56 142 GLY B C 1
ATOM 2262 O O . GLY B 1 142 ? 7.816 -17.5 1.748 1 95.56 142 GLY B O 1
ATOM 2263 N N . PHE B 1 143 ? 7.73 -17.203 -0.475 1 97.88 143 PHE B N 1
ATOM 2264 C CA . PHE B 1 143 ? 7.168 -18.531 -0.639 1 97.88 143 PHE B CA 1
ATOM 2265 C C . PHE B 1 143 ? 8.18 -19.609 -0.244 1 97.88 143 PHE B C 1
ATOM 2267 O O . PHE B 1 143 ? 9.289 -19.641 -0.783 1 97.88 143 PHE B O 1
ATOM 2274 N N . LYS B 1 144 ? 7.738 -20.5 0.598 1 96.5 144 LYS B N 1
ATOM 2275 C CA . LYS B 1 144 ? 8.648 -21.531 1.088 1 96.5 144 LYS B CA 1
ATOM 2276 C C . LYS B 1 144 ? 8.352 -22.875 0.425 1 96.5 144 LYS B C 1
ATOM 2278 O O . LYS B 1 144 ? 7.215 -23.344 0.429 1 96.5 144 LYS B O 1
ATOM 2283 N N . ILE B 1 145 ? 9.367 -23.453 -0.081 1 95.19 145 ILE B N 1
ATOM 2284 C CA . ILE B 1 145 ? 9.188 -24.703 -0.82 1 95.19 145 ILE B CA 1
ATOM 2285 C C . ILE B 1 145 ? 9.586 -25.875 0.059 1 95.19 145 ILE B C 1
ATOM 2287 O O . ILE B 1 145 ? 10.398 -25.734 0.975 1 95.19 145 ILE B O 1
#

Solvent-accessible surface area (backbone atoms only — not comparable to full-atom values): 15013 Å² total; per-residue (Å²): 72,92,44,50,49,50,19,50,40,53,27,53,88,45,93,51,52,36,38,61,70,48,47,56,63,87,49,76,76,32,94,80,29,55,40,53,29,61,36,32,44,30,13,55,56,30,69,43,41,70,55,36,34,53,52,42,60,74,42,33,84,32,45,25,60,57,44,38,64,57,43,55,54,65,58,48,18,49,34,70,20,25,37,58,28,50,66,49,35,29,67,72,58,60,44,48,72,66,17,52,53,50,44,50,48,43,49,51,20,40,75,69,70,42,60,61,71,43,43,76,57,52,47,55,78,88,45,46,68,61,52,34,49,53,51,46,44,42,42,74,44,58,38,42,124,73,91,46,51,49,52,20,48,39,54,27,51,87,45,94,52,53,37,39,60,70,48,48,55,61,86,51,76,76,32,94,80,29,55,39,54,28,61,36,31,43,28,13,56,56,28,71,44,42,72,55,35,35,53,52,43,60,73,43,34,85,32,44,26,59,56,43,38,64,57,42,56,55,66,55,48,18,50,35,70,20,24,37,56,27,50,67,50,35,28,65,74,58,60,45,49,73,66,17,53,51,48,44,50,50,44,48,52,19,40,75,69,69,43,60,61,69,42,43,75,56,53,46,57,78,87,44,46,66,61,52,34,49,53,53,45,43,42,42,75,43,58,39,42,123

Foldseek 3Di:
DPDDPQFCDAADPDRDTHHPCQQCVPDQPHPVSRSNQQQRLQLVQADHLVVQLVLCVVQVPQCLVQQQVNFDSSQLSSQLNRPQELVSSCVSRVDDPRNSVLVVVLLVCLVVVNCVSVVVSPGDPVCSVVSSVRSVSSVVSRYYD/DPDDPQFDDAADPDRDTHHPCQQCVPDQPHPVSRSNQQQRLQLVQADHLVVQLVLCVVQVPQCLVQQQVNFDSSQLSSQLRRPQELVSSCVSRVDDPRNSVLVVVLLVCLVVVNCVSVVVSPGDPVCSVVSSVRSVSSVVSRYYD

Sequence (290 aa):
NPCESSKPFLCRSSPKCIALKFVCDGTYDCEDGFDEDPAVCNAAARPSFDDLIYFVENERKWMIPKLFNGADPQLVAHALSVASDMNDLREQVGLTEQNVDLLRRAFEGAIEGDERPLLEMGMPDRSWHEVQYVLQKLLDSGFKINPCESSKPFLCRSSPKCIALKFVCDGTYDCEDGFDEDPAVCNAAARPSFDDLIYFVENERKWMIPKLFNGADPQLVAHALSVASDMNDLREQVGLTEQNVDLLRRAFEGAIEGDERPLLEMGMPDRSWHEVQYVLQKLLDSGFKI

Radius of gyration: 24.22 Å; Cα contacts (8 Å, |Δi|>4): 486; chains: 2; bounding box: 38×72×47 Å

pLDDT: mean 96.89, std 2.01, range [88.12, 98.75]

Secondary structure (DSSP, 8-state):
----TTS-EEPSSSS-EE-GGGTTSSS--STT-GGG-HHHHHHHHSSPHHHHHHHHHHTHHHHHHHHSTT--HHHHHHHHHH--BHHHHHHHHT--HHHHHHHHHHHHHHHHT--HHHHHTT--GGGHHHHHHHHHHHHHTT-B-/----TTS-EEPSSSS-EE-GGGTTSSS--STT-GGG-HHHHHHHHSSPHHHHHHHHHHTHHHHHHHHSTT--HHHHHHHHHH--BHHHHHHHHT--HHHHHHHHHHHHHHHHT--HHHHHTT--GGGHHHHHHHHHHHHHTT-B-

InterPro domains:
  IPR002172 Low-density lipoprotein (LDL) receptor class A re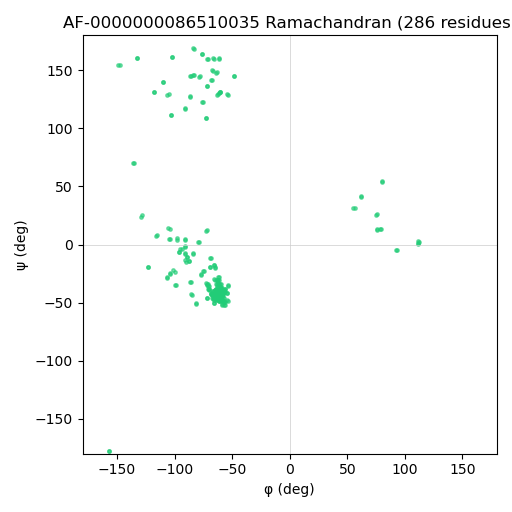peat [PF00057] (2-39)
  IPR002172 Low-density lipoprotein (LDL) receptor class A repeat [PS50068] (2-42)
  IPR002172 Low-density lipoprotein (LDL) receptor class A repeat [SM00192] (2-43)
  IPR002172 Low-density lipoprotein (LDL) receptor class A repeat [cd00112] (9-37)
  IPR023415 Low-density lipoprotein (LDL) receptor class A, conserved site [PS01209] (17-41)
  IPR036055 LDL receptor-like superfamily [SSF57424] (3-41)
  IPR053103 IDLSRF-like signaling peptide [PTHR20967] (2-49)

Organism: NCBI:txid100452

Nearest PDB structures (foldseek):
  8v14-assembly1_B  TM=8.512E-01  e=6.849E-08  Caenorhabditis elegans
  8ihp-assembly1_N  TM=7.893E-01  e=5.024E-01  Homo sapiens
  6xns-assembly2_F  TM=2.533E-01  e=7.798E+00  synthetic construct
  8v14-assembly1_B  TM=8.505E-01  e=4.463E-08  Caenorhabditis elegans
  8ihp-assembly1_N  TM=7.446E-01  e=3.889E-01  Homo sapiens